Protein AF-A0A424PGS9-F1 (afdb_monomer_lite)

Radius of gyration: 19.52 Å; chains: 1; bounding box: 44×39×77 Å

Sequence (220 aa):
MREKVKPQTVVEEYKKGVIMHFPKNEYDNCKWSKSLSTWNMLKNRYDNGKRDSQMNKLYNAEYNLIPWADEHGMNFNDVILKIAEVVNDTWFRKRFGRLFSETELKVEYASNKQNMAYAFGTDFLSLPPNFCNIPIILHELSHIIVDRLSFVVCFKKDYATHGRMFAFIYLELVKKYMGEGKYTILKTGFKNFNVKYRNRIPQTSAKKKLLRERLTKNLS

Foldseek 3Di:
DPPPPQPAFDWDDDPFFIKTADAQDPLLPQPQDVVNVVCCVLVDCQQFDQDQPCVVLLVQLCVVLDDQLPPAFDDRVVLVVLLRCQCSPSVNSNNQVPLRHRDMATEGAAELPDPDWAADAQHYTYAYRSQRDDLSSLLRVLLNSVRSSCVVSVPPPGGRSCALSSLQSSLVSCCVPVHDVSSVSSVVSCVVSVPHNGDDDDDDPVNVVVVVVVVVVVVD

Secondary structure (DSSP, 8-state):
-------PPEEEEETTEEEEEE---TTTTS---HHHHH-GGGG-GGGBSS--SSHHHHHHHHTTTSPPTTTSPPPHHHHHHHHHHHHHSHHHHHHHHHHHTTEEEEEEE--TT----EEETTTEEEE-GGG-SHHHHHHHHHHHHHHHHHHHTT--S-B-TTSHHHHHHHHHHHHHHHHHHHHHHHHHHHHHTT---SPPPPPPHHHHHHHHHHHHHT--

pLDDT: mean 82.4, std 16.22, range [32.41, 97.56]

Structure (mmCIF, N/CA/C/O backbone):
data_AF-A0A424PGS9-F1
#
_entry.id   AF-A0A424PGS9-F1
#
loop_
_atom_site.group_PDB
_atom_site.id
_atom_site.type_symbol
_atom_site.label_atom_id
_atom_site.label_alt_id
_atom_site.label_comp_id
_atom_site.label_asym_id
_atom_site.label_entity_id
_atom_site.label_seq_id
_atom_site.pdbx_PDB_ins_code
_atom_site.Cartn_x
_atom_site.Cartn_y
_atom_site.Cartn_z
_atom_site.occupancy
_atom_site.B_iso_or_equiv
_atom_site.auth_seq_id
_atom_site.auth_comp_id
_atom_site.auth_asym_id
_atom_site.auth_atom_id
_atom_site.pdbx_PDB_model_num
ATOM 1 N N . MET A 1 1 ? -19.704 -2.997 -31.029 1.00 36.66 1 MET A N 1
ATOM 2 C CA . MET A 1 1 ? -19.230 -2.706 -29.657 1.00 36.66 1 MET A CA 1
ATOM 3 C C . MET A 1 1 ? -17.864 -2.059 -29.778 1.00 36.66 1 MET A C 1
ATOM 5 O O . MET A 1 1 ? -17.017 -2.646 -30.430 1.00 36.66 1 MET A O 1
ATOM 9 N N . ARG A 1 2 ? -17.652 -0.845 -29.253 1.00 36.34 2 ARG A N 1
ATOM 10 C CA . ARG A 1 2 ? -16.295 -0.280 -29.177 1.00 36.34 2 ARG A CA 1
ATOM 11 C C . ARG A 1 2 ? -15.590 -0.978 -28.019 1.00 36.34 2 ARG A C 1
ATOM 13 O O . ARG A 1 2 ? -16.056 -0.851 -26.887 1.00 36.34 2 ARG A O 1
ATOM 20 N N . GLU A 1 3 ? -14.538 -1.741 -28.298 1.00 32.41 3 GLU A N 1
ATOM 21 C CA . GLU A 1 3 ? -13.646 -2.231 -27.250 1.00 32.41 3 GLU A CA 1
ATOM 22 C C . GLU A 1 3 ? -13.155 -1.020 -26.456 1.00 32.41 3 GLU A C 1
ATOM 24 O O . GLU A 1 3 ? -12.519 -0.112 -26.994 1.00 32.41 3 GLU A O 1
ATOM 29 N N . LYS A 1 4 ? -13.520 -0.956 -25.173 1.00 41.66 4 LYS A N 1
ATOM 30 C CA . LYS A 1 4 ? -12.923 0.016 -24.263 1.00 41.66 4 LYS A CA 1
ATOM 31 C C . LYS A 1 4 ? -11.465 -0.393 -24.093 1.00 41.66 4 LYS A C 1
ATOM 33 O O . LYS A 1 4 ? -11.177 -1.313 -23.330 1.00 41.66 4 LYS A O 1
ATOM 38 N N . VAL A 1 5 ? -10.568 0.275 -24.814 1.00 43.78 5 VAL A N 1
ATOM 39 C CA . VAL A 1 5 ? -9.123 0.160 -24.606 1.00 43.78 5 VAL A CA 1
ATOM 40 C C . VAL A 1 5 ? -8.864 0.499 -23.140 1.00 43.78 5 VAL A C 1
ATOM 42 O O . VAL A 1 5 ? -9.079 1.633 -22.707 1.00 43.78 5 VAL A O 1
ATOM 45 N N . LYS A 1 6 ? -8.489 -0.504 -22.339 1.00 52.75 6 LYS A N 1
ATOM 46 C CA . LYS A 1 6 ? -8.059 -0.262 -20.961 1.00 52.75 6 LYS A CA 1
ATOM 47 C C . LYS A 1 6 ? -6.813 0.622 -21.039 1.00 52.75 6 LYS A C 1
ATOM 49 O O . LYS A 1 6 ? -5.904 0.256 -21.781 1.00 52.75 6 LYS A O 1
ATOM 54 N N . PRO A 1 7 ? -6.747 1.746 -20.304 1.00 55.25 7 PRO A N 1
ATOM 55 C CA . PRO A 1 7 ? -5.520 2.523 -20.220 1.00 55.25 7 PRO A CA 1
ATOM 56 C C . PRO A 1 7 ? -4.400 1.590 -19.754 1.00 55.25 7 PRO A C 1
ATOM 58 O O . PRO A 1 7 ? -4.493 1.016 -18.668 1.00 55.25 7 PRO A O 1
ATOM 61 N N . GLN A 1 8 ? -3.408 1.361 -20.611 1.00 72.56 8 GLN A N 1
ATOM 62 C CA . GLN A 1 8 ? -2.264 0.523 -20.282 1.00 72.56 8 GLN A CA 1
ATOM 63 C C . GLN A 1 8 ? -1.252 1.379 -19.523 1.00 72.56 8 GLN A C 1
ATOM 65 O O . GLN A 1 8 ? -0.936 2.491 -19.943 1.00 72.56 8 GLN A O 1
ATOM 70 N N . THR A 1 9 ? -0.778 0.876 -18.384 1.00 80.75 9 THR A N 1
ATOM 71 C CA . THR A 1 9 ? 0.388 1.455 -17.711 1.00 80.75 9 THR A CA 1
ATOM 72 C C . THR A 1 9 ? 1.568 1.386 -18.666 1.00 80.75 9 THR A C 1
ATOM 74 O O . THR A 1 9 ? 1.895 0.300 -19.144 1.00 80.75 9 THR A O 1
ATOM 77 N N . VAL A 1 10 ? 2.193 2.529 -18.935 1.00 86.62 10 VAL A N 1
ATOM 78 C CA . VAL A 1 10 ? 3.446 2.568 -19.695 1.00 86.62 10 VAL A CA 1
ATOM 79 C C . VAL A 1 10 ? 4.581 2.323 -18.710 1.00 86.62 10 VAL A C 1
ATOM 81 O O . VAL A 1 10 ? 4.587 2.889 -17.617 1.00 86.62 10 VAL A O 1
ATOM 84 N N . VAL A 1 11 ? 5.500 1.433 -19.066 1.00 88.06 11 VAL A N 1
ATOM 85 C CA . VAL A 1 11 ? 6.647 1.071 -18.233 1.00 88.06 11 VAL A CA 1
ATOM 86 C C . VAL A 1 11 ? 7.905 1.488 -18.975 1.00 88.06 11 VAL A C 1
ATOM 88 O O . VAL A 1 11 ? 8.148 1.023 -20.085 1.00 88.06 11 VAL A O 1
ATOM 91 N N . GLU A 1 12 ? 8.683 2.373 -18.364 1.00 91.75 12 GLU A N 1
ATOM 92 C CA . GLU A 1 12 ? 9.976 2.820 -18.879 1.00 91.75 12 GLU A CA 1
ATOM 93 C C . GLU A 1 12 ? 11.092 2.237 -18.019 1.00 91.75 12 GLU A C 1
ATOM 95 O O . GLU A 1 12 ? 11.108 2.410 -16.801 1.00 91.75 12 GLU A O 1
ATOM 100 N N . GLU A 1 13 ? 12.035 1.533 -18.635 1.00 90.44 13 GLU A N 1
ATOM 101 C CA . GLU A 1 13 ? 13.182 0.979 -17.920 1.00 90.44 13 GLU A CA 1
ATOM 102 C C . GLU A 1 13 ? 14.269 2.037 -17.708 1.00 90.44 13 GLU A C 1
ATOM 104 O O . GLU A 1 13 ? 14.560 2.863 -18.574 1.00 90.44 13 GLU A O 1
ATOM 109 N N . TYR A 1 14 ? 14.926 1.981 -16.554 1.00 90.25 14 TYR A N 1
ATOM 110 C CA . TYR A 1 14 ? 16.148 2.728 -16.282 1.00 90.25 14 TYR A CA 1
ATOM 111 C C . TYR A 1 14 ? 17.152 1.832 -15.550 1.00 90.25 14 TYR A C 1
ATOM 113 O O . TYR A 1 14 ? 16.832 0.738 -15.095 1.00 90.25 14 TYR A O 1
ATOM 121 N N . LYS A 1 15 ? 18.389 2.315 -15.379 1.00 87.19 15 LYS A N 1
ATOM 122 C CA . LYS A 1 15 ? 19.527 1.517 -14.877 1.00 87.19 15 LYS A CA 1
ATOM 123 C C . LYS A 1 15 ? 19.255 0.678 -13.616 1.00 87.19 15 LYS A C 1
ATOM 125 O O . LYS A 1 15 ? 19.937 -0.323 -13.419 1.00 87.19 15 LYS A O 1
ATOM 130 N N . LYS A 1 16 ? 18.346 1.101 -12.733 1.00 89.56 16 LYS A N 1
ATOM 131 C CA . LYS A 1 16 ? 18.071 0.399 -11.470 1.00 89.56 16 LYS A CA 1
ATOM 132 C C . LYS A 1 16 ? 16.641 -0.127 -11.340 1.00 89.56 16 LYS A C 1
ATOM 134 O O . LYS A 1 16 ? 16.293 -0.607 -10.273 1.00 89.56 16 LYS A O 1
ATOM 139 N N . GLY A 1 17 ? 15.796 -0.034 -12.360 1.00 93.62 17 GLY A N 1
ATOM 140 C CA . GLY A 1 17 ? 14.403 -0.456 -12.228 1.00 93.62 17 GLY A CA 1
ATOM 141 C C . GLY A 1 17 ? 13.517 0.104 -13.324 1.00 93.62 17 GLY A C 1
ATOM 142 O O . GLY A 1 17 ? 13.961 0.278 -14.455 1.00 93.62 17 GLY A O 1
ATOM 143 N N . VAL A 1 18 ? 12.271 0.412 -12.976 1.00 95.69 18 VAL A N 1
ATOM 144 C CA . VAL A 1 18 ? 11.286 0.941 -13.921 1.00 95.69 18 VAL A CA 1
ATOM 145 C C . VAL A 1 18 ? 10.584 2.187 -13.397 1.00 95.69 18 VAL A C 1
ATOM 147 O O . VAL A 1 18 ? 10.484 2.405 -12.190 1.00 95.69 18 VAL A O 1
ATOM 150 N N . ILE A 1 19 ? 10.064 2.990 -14.314 1.00 96.62 19 ILE A N 1
ATOM 151 C CA . ILE A 1 19 ? 9.119 4.071 -14.057 1.00 96.62 19 ILE A CA 1
ATOM 152 C C . ILE A 1 19 ? 7.777 3.630 -14.634 1.00 96.62 19 ILE A C 1
ATOM 154 O O . ILE A 1 19 ? 7.663 3.312 -15.816 1.00 96.62 19 ILE A O 1
ATOM 158 N N . MET A 1 20 ? 6.764 3.562 -13.777 1.00 95.75 20 MET A N 1
ATOM 159 C CA . MET A 1 20 ? 5.406 3.188 -14.146 1.00 95.75 20 MET A CA 1
ATOM 160 C C . MET A 1 20 ? 4.562 4.447 -14.302 1.00 95.75 20 MET A C 1
ATOM 162 O O . MET A 1 20 ? 4.313 5.160 -13.331 1.00 95.75 20 MET A O 1
ATOM 166 N N . HIS A 1 21 ? 4.081 4.685 -15.513 1.00 94.88 21 HIS A N 1
ATOM 167 C CA . HIS A 1 21 ? 3.221 5.808 -15.858 1.00 94.88 21 HIS A CA 1
ATOM 168 C C . HIS A 1 21 ? 1.764 5.374 -15.807 1.00 94.88 21 HIS A C 1
ATOM 170 O O . HIS A 1 21 ? 1.339 4.465 -16.529 1.00 94.88 21 HIS A O 1
ATOM 176 N N . PHE A 1 22 ? 0.975 6.024 -14.957 1.00 92.31 22 PHE A N 1
ATOM 177 C CA . PHE A 1 22 ? -0.436 5.703 -14.788 1.00 92.31 22 PHE A CA 1
ATOM 178 C C . PHE A 1 22 ? -1.307 6.748 -15.493 1.00 92.31 22 PHE A C 1
ATOM 180 O O . PHE A 1 22 ? -1.610 7.793 -14.908 1.00 92.31 22 PHE A O 1
ATOM 187 N N . PRO A 1 23 ? -1.764 6.481 -16.731 1.00 90.06 23 PRO A N 1
ATOM 188 C CA . PRO A 1 23 ? -2.643 7.407 -17.426 1.00 90.06 23 PRO A CA 1
ATOM 189 C C . PRO A 1 23 ? -3.964 7.574 -16.675 1.00 90.06 23 PRO A C 1
ATOM 191 O O . PRO A 1 23 ? -4.393 6.713 -15.891 1.00 90.06 23 PRO A O 1
ATOM 194 N N . LYS A 1 24 ? -4.625 8.695 -16.955 1.00 89.19 24 LYS A N 1
ATOM 195 C CA . LYS A 1 24 ? -5.964 8.979 -16.455 1.00 89.19 24 LYS A CA 1
ATOM 196 C C . LYS A 1 24 ? -6.943 7.883 -16.862 1.00 89.19 24 LYS A C 1
ATOM 198 O O . LYS A 1 24 ? -6.999 7.461 -18.016 1.00 89.19 24 LYS A O 1
ATOM 203 N N . ASN A 1 25 ? -7.755 7.455 -15.909 1.00 88.81 25 ASN A N 1
ATOM 204 C CA . ASN A 1 25 ? -8.767 6.427 -16.077 1.00 88.81 25 ASN A CA 1
ATOM 205 C C . ASN A 1 25 ? -10.178 7.002 -15.844 1.00 88.81 25 ASN A C 1
ATOM 207 O O . ASN A 1 25 ? -10.370 7.920 -15.046 1.00 88.81 25 ASN A O 1
ATOM 211 N N . GLU A 1 26 ? -11.198 6.438 -16.503 1.00 87.12 26 GLU A N 1
ATOM 212 C CA . GLU A 1 26 ? -12.604 6.849 -16.331 1.00 87.12 26 GLU A CA 1
ATOM 213 C C . GLU A 1 26 ? -13.086 6.758 -14.870 1.00 87.12 26 GLU A C 1
ATOM 215 O O . GLU A 1 26 ? -13.947 7.530 -14.444 1.00 87.12 26 GLU A O 1
ATOM 220 N N . TYR A 1 27 ? -12.495 5.860 -14.075 1.00 85.50 27 TYR A N 1
ATOM 221 C CA . TYR A 1 27 ? -12.829 5.678 -12.663 1.00 85.50 27 TYR A CA 1
ATOM 222 C C . TYR A 1 27 ? -12.130 6.667 -11.719 1.00 85.50 27 TYR A C 1
ATOM 224 O O . TYR A 1 27 ? -12.530 6.751 -10.556 1.00 85.50 27 TYR A O 1
ATOM 232 N N . ASP A 1 28 ? -11.152 7.447 -12.197 1.00 82.06 28 ASP A N 1
ATOM 233 C CA . ASP A 1 28 ? -10.374 8.369 -11.358 1.00 82.06 28 ASP A CA 1
ATOM 234 C C . ASP A 1 28 ? -11.208 9.575 -10.911 1.00 82.06 28 ASP A C 1
ATOM 236 O O . ASP A 1 28 ? -11.012 10.104 -9.824 1.00 82.06 28 ASP A O 1
ATOM 240 N N . ASN A 1 29 ? -12.216 9.978 -11.688 1.00 67.56 29 ASN A N 1
ATOM 241 C CA . ASN A 1 29 ? -13.093 11.105 -11.349 1.00 67.56 29 ASN A CA 1
ATOM 242 C C . ASN A 1 29 ? -14.214 10.750 -10.365 1.00 67.56 29 ASN A C 1
ATOM 244 O O . ASN A 1 29 ? -15.102 11.573 -10.115 1.00 67.56 29 ASN A O 1
ATOM 248 N N . CYS A 1 30 ? -14.206 9.548 -9.783 1.00 59.00 30 CYS A N 1
ATOM 249 C CA . CYS A 1 30 ? -15.129 9.255 -8.700 1.00 59.00 30 CYS A CA 1
ATOM 250 C C . CYS A 1 30 ? -14.857 10.259 -7.576 1.00 59.00 30 CYS A C 1
ATOM 252 O O . CYS A 1 30 ? -13.754 10.302 -7.026 1.00 59.00 30 CYS A O 1
ATOM 254 N N . LYS A 1 31 ? -15.863 11.087 -7.231 1.00 59.59 31 LYS A N 1
ATOM 255 C CA . LYS A 1 31 ? -15.849 11.832 -5.964 1.00 59.59 31 LYS A CA 1
ATOM 256 C C . LYS A 1 31 ? -15.407 10.822 -4.923 1.00 59.59 31 LYS A C 1
ATOM 258 O O . LYS A 1 31 ? -16.081 9.792 -4.828 1.00 59.59 31 LYS A O 1
ATOM 263 N N . TRP A 1 32 ? -14.279 11.093 -4.245 1.00 57.72 32 TRP A N 1
ATOM 264 C CA . TRP A 1 32 ? -13.767 10.286 -3.137 1.00 57.72 32 TRP A CA 1
ATOM 265 C C . TRP A 1 32 ? -14.981 9.742 -2.431 1.00 57.72 32 TRP A C 1
ATOM 267 O O . TRP A 1 32 ? -15.804 10.556 -1.990 1.00 57.72 32 TRP A O 1
ATOM 277 N N . SER A 1 33 ? -15.190 8.419 -2.527 1.00 46.41 33 SER A N 1
ATOM 278 C CA . SER A 1 33 ? -16.520 7.876 -2.254 1.00 46.41 33 SER A CA 1
ATOM 279 C C . SER A 1 33 ? -16.978 8.407 -0.905 1.00 46.41 33 SER A C 1
ATOM 281 O O . SER A 1 33 ? -16.123 8.738 -0.074 1.00 46.41 33 SER A O 1
ATOM 283 N N . LYS A 1 34 ? -18.288 8.489 -0.641 1.00 43.09 34 LYS A N 1
ATOM 284 C CA . LYS A 1 34 ? -18.725 8.939 0.681 1.00 43.09 34 LYS A CA 1
ATOM 285 C C . LYS A 1 34 ? -17.923 8.235 1.773 1.00 43.09 34 LYS A C 1
ATOM 287 O O . LYS A 1 34 ? -17.572 8.950 2.689 1.00 43.09 34 LYS A O 1
ATOM 292 N N . SER A 1 35 ? -17.467 6.979 1.613 1.00 44.12 35 SER A N 1
ATOM 293 C CA . SER A 1 35 ? -16.529 6.293 2.523 1.00 44.12 35 SER A CA 1
ATOM 294 C C . SER A 1 35 ? -15.210 7.030 2.799 1.00 44.12 35 SER A C 1
ATOM 296 O O . SER A 1 35 ? -14.840 7.105 3.958 1.00 44.12 35 SER A O 1
ATOM 298 N N . LEU A 1 36 ? -14.558 7.661 1.815 1.00 45.34 36 LEU A N 1
ATOM 299 C CA . LEU A 1 36 ? -13.362 8.495 1.997 1.00 45.34 36 LEU A CA 1
ATOM 300 C C . LEU A 1 36 ? -13.623 9.835 2.672 1.00 45.34 36 LEU A C 1
ATOM 302 O O . LEU A 1 36 ? -12.848 10.244 3.532 1.00 45.34 36 LEU A O 1
ATOM 306 N N . SER A 1 37 ? -14.788 10.432 2.428 1.00 42.84 37 SER A N 1
ATOM 307 C CA . SER A 1 37 ? -15.298 11.517 3.278 1.00 42.84 37 SER A CA 1
ATOM 308 C C . SER A 1 37 ? -15.871 11.035 4.631 1.00 42.84 37 SER A C 1
ATOM 310 O O . SER A 1 37 ? -15.966 11.817 5.571 1.00 42.84 37 SER A O 1
ATOM 312 N N . THR A 1 38 ? -16.221 9.746 4.755 1.00 42.00 38 THR A N 1
ATOM 313 C CA . THR A 1 38 ? -16.689 9.064 5.981 1.00 42.00 38 THR A CA 1
ATOM 314 C C . THR A 1 38 ? -15.483 8.699 6.841 1.00 42.00 38 THR A C 1
ATOM 316 O O . THR A 1 38 ? -15.589 8.652 8.068 1.00 42.00 38 THR A O 1
ATOM 319 N N . TRP A 1 39 ? -14.304 8.535 6.228 1.00 52.25 39 TRP A N 1
ATOM 320 C CA . TRP A 1 39 ? -13.013 8.479 6.892 1.00 52.25 39 TRP A CA 1
ATOM 321 C C . TRP A 1 39 ? -12.672 9.876 7.400 1.00 52.25 39 TRP A C 1
ATOM 323 O O . TRP A 1 39 ? -11.690 10.479 6.983 1.00 52.25 39 TRP A O 1
ATOM 333 N N . ASN A 1 40 ? -13.373 10.335 8.441 1.00 53.69 40 ASN A N 1
ATOM 334 C CA . ASN A 1 40 ? -12.923 11.396 9.355 1.00 53.69 40 ASN A CA 1
ATOM 335 C C . ASN A 1 40 ? -11.446 11.224 9.818 1.00 53.69 40 ASN A C 1
ATOM 337 O O . ASN A 1 40 ? -10.943 12.053 10.564 1.00 53.69 40 ASN A O 1
ATOM 341 N N . MET A 1 41 ? -10.759 10.140 9.418 1.00 57.59 41 MET A N 1
ATOM 342 C CA . MET A 1 41 ? -9.315 9.915 9.445 1.00 57.59 41 MET A CA 1
ATOM 343 C C . MET A 1 41 ? -8.546 11.037 8.745 1.00 57.59 41 MET A C 1
ATOM 345 O O . MET A 1 41 ? -7.575 11.514 9.313 1.00 57.59 41 MET A O 1
ATOM 349 N N . LEU A 1 42 ? -9.037 11.537 7.601 1.00 54.62 42 LEU A N 1
ATOM 350 C CA . LEU A 1 42 ? -8.438 12.679 6.897 1.00 54.62 42 LEU A CA 1
ATOM 351 C C . LEU A 1 42 ? -8.459 13.980 7.718 1.00 54.62 42 LEU A C 1
ATOM 353 O O . LEU A 1 42 ? -7.661 14.882 7.509 1.00 54.62 42 LEU A O 1
ATOM 357 N N . LYS A 1 43 ? -9.368 14.074 8.692 1.00 55.06 43 LYS A N 1
ATOM 358 C CA . LYS A 1 43 ? -9.475 15.208 9.623 1.00 55.06 43 LYS A CA 1
ATOM 359 C C . LYS A 1 43 ? -8.746 14.949 10.941 1.00 55.06 43 LYS A C 1
ATOM 361 O O . LYS A 1 43 ? -8.845 15.751 11.874 1.00 55.06 43 LYS A O 1
ATOM 366 N N . ASN A 1 44 ? -8.090 13.797 11.080 1.00 57.94 44 ASN A N 1
ATOM 367 C CA . ASN A 1 44 ? -7.705 13.297 12.381 1.00 57.94 44 ASN A CA 1
ATOM 368 C C . ASN A 1 44 ? -6.286 13.711 12.760 1.00 57.94 44 ASN A C 1
ATOM 370 O O . ASN A 1 44 ? -5.304 13.223 12.216 1.00 57.94 44 ASN A O 1
ATOM 374 N N . ARG A 1 45 ? -6.183 14.565 13.781 1.00 55.94 45 ARG A N 1
ATOM 375 C CA . ARG A 1 45 ? -4.906 15.062 14.315 1.00 55.94 45 ARG A CA 1
ATOM 376 C C . ARG A 1 45 ? -4.054 13.987 14.999 1.00 55.94 45 ARG A C 1
ATOM 378 O O . ARG A 1 45 ? -2.930 14.278 15.376 1.00 55.94 45 ARG A O 1
ATOM 385 N N . TYR A 1 46 ? -4.576 12.776 15.216 1.00 58.75 46 TYR A N 1
ATOM 386 C CA . TYR A 1 46 ? -3.856 11.722 15.946 1.00 58.75 46 TYR A CA 1
ATOM 387 C C . TYR A 1 46 ? -2.802 10.983 15.130 1.00 58.75 46 TYR A C 1
ATOM 389 O O . TYR A 1 46 ? -2.061 10.194 15.717 1.00 58.75 46 TYR A O 1
ATOM 397 N N . ASP A 1 47 ? -2.781 11.196 13.818 1.00 63.09 47 ASP A N 1
ATOM 398 C CA . ASP A 1 47 ? -1.679 10.749 12.974 1.00 63.09 47 ASP A CA 1
ATOM 399 C C . ASP A 1 47 ? -0.642 11.873 12.797 1.00 63.09 47 ASP A C 1
ATOM 401 O O . ASP A 1 47 ? 0.392 11.634 12.192 1.00 63.09 47 ASP A O 1
ATOM 405 N N . ASN A 1 48 ? -0.862 13.059 13.391 1.00 63.62 48 ASN A N 1
ATOM 406 C CA . ASN A 1 48 ? 0.132 14.128 13.440 1.00 63.62 48 ASN A CA 1
ATOM 407 C C . ASN A 1 48 ? 1.120 13.881 14.589 1.00 63.62 48 ASN A C 1
ATOM 409 O O . ASN A 1 48 ? 0.723 13.624 15.729 1.00 63.62 48 ASN A O 1
ATOM 413 N N . GLY A 1 49 ? 2.403 14.046 14.302 1.00 66.00 49 GLY A N 1
ATOM 414 C CA . GLY A 1 49 ? 3.505 13.927 15.243 1.00 66.00 49 GLY A CA 1
ATOM 415 C C . GLY A 1 49 ? 4.684 13.175 14.633 1.00 66.00 49 GLY A C 1
ATOM 416 O O . GLY A 1 49 ? 4.510 12.262 13.837 1.00 66.00 49 GLY A O 1
ATOM 417 N N . LYS A 1 50 ? 5.897 13.532 15.062 1.00 67.75 50 LYS A N 1
ATOM 418 C CA . LYS A 1 50 ? 7.154 12.957 14.549 1.00 67.75 50 LYS A CA 1
ATOM 419 C C . LYS A 1 50 ? 7.425 11.519 15.004 1.00 67.75 50 LYS A C 1
ATOM 421 O O . LYS A 1 50 ? 8.344 10.880 14.508 1.00 67.75 50 LYS A O 1
ATOM 426 N N . ARG A 1 51 ? 6.688 11.019 16.004 1.00 78.50 51 ARG A N 1
ATOM 427 C CA . ARG A 1 51 ? 6.954 9.712 16.616 1.00 78.50 51 ARG A CA 1
ATOM 428 C C . ARG A 1 51 ? 6.072 8.634 16.011 1.00 78.50 51 ARG A C 1
ATOM 430 O O . ARG A 1 51 ? 4.862 8.611 16.249 1.00 78.50 51 ARG A O 1
ATOM 437 N N . ASP A 1 52 ? 6.709 7.662 15.377 1.00 84.94 52 ASP A N 1
ATOM 438 C CA . ASP A 1 52 ? 6.032 6.462 14.913 1.00 84.94 52 ASP A CA 1
ATOM 439 C C . ASP A 1 52 ? 5.799 5.455 16.052 1.00 84.94 52 ASP A C 1
ATOM 441 O O . ASP A 1 52 ? 6.566 4.532 16.312 1.00 84.94 52 ASP A O 1
ATOM 445 N N . SER A 1 53 ? 4.717 5.666 16.801 1.00 87.44 53 SER A N 1
ATOM 446 C CA . SER A 1 53 ? 4.346 4.797 17.930 1.00 87.44 53 SER A CA 1
ATOM 447 C C . SER A 1 53 ? 3.709 3.458 17.521 1.00 87.44 53 SER A C 1
ATOM 449 O O . SER A 1 53 ? 3.309 2.675 18.400 1.00 87.44 53 SER A O 1
ATOM 451 N N . GLN A 1 54 ? 3.544 3.219 16.218 1.00 90.88 54 GLN A N 1
ATOM 452 C CA . GLN A 1 54 ? 2.834 2.067 15.669 1.00 90.88 54 GLN A CA 1
ATOM 453 C C . GLN A 1 54 ? 3.738 1.121 14.884 1.00 90.88 54 GLN A C 1
ATOM 455 O O . GLN A 1 54 ? 3.411 -0.060 14.872 1.00 90.88 54 GLN A O 1
ATOM 460 N N . MET A 1 55 ? 4.862 1.591 14.332 1.00 91.69 55 MET A N 1
ATOM 461 C CA . MET A 1 55 ? 5.811 0.798 13.535 1.00 91.69 55 MET A CA 1
ATOM 462 C C . MET A 1 55 ? 6.069 -0.605 14.111 1.00 91.69 55 MET A C 1
ATOM 464 O O . MET A 1 55 ? 5.658 -1.597 13.520 1.00 91.69 55 MET A O 1
ATOM 468 N N . ASN A 1 56 ? 6.615 -0.712 15.329 1.00 93.25 56 ASN A N 1
ATOM 469 C CA . ASN A 1 56 ? 6.904 -2.024 15.933 1.00 93.25 56 ASN A CA 1
ATOM 470 C C . ASN A 1 56 ? 5.646 -2.887 16.142 1.00 93.25 56 ASN A C 1
ATOM 472 O O . ASN A 1 56 ? 5.713 -4.109 16.088 1.00 93.25 56 ASN A O 1
ATOM 476 N N . LYS A 1 57 ? 4.482 -2.273 16.391 1.00 94.69 57 LYS A N 1
ATOM 477 C CA . LYS A 1 57 ? 3.220 -3.014 16.562 1.00 94.69 57 LYS A CA 1
ATOM 478 C C . LYS A 1 57 ? 2.725 -3.573 15.234 1.00 94.69 57 LYS A C 1
ATOM 480 O O . LYS A 1 57 ? 2.145 -4.652 15.227 1.00 94.69 57 LYS A O 1
ATOM 485 N N . LEU A 1 58 ? 2.919 -2.823 14.151 1.00 93.75 58 LEU A N 1
ATOM 486 C CA . LEU A 1 58 ? 2.572 -3.233 12.798 1.00 93.75 58 LEU A CA 1
ATOM 487 C C . LEU A 1 58 ? 3.473 -4.368 12.336 1.00 93.75 58 LEU A C 1
ATOM 489 O O . LEU A 1 58 ? 2.947 -5.430 12.033 1.00 93.75 58 LEU A O 1
ATOM 493 N N . TYR A 1 59 ? 4.794 -4.220 12.445 1.00 93.12 59 TYR A N 1
ATOM 494 C CA . TYR A 1 59 ? 5.728 -5.297 12.104 1.00 93.12 59 TYR A CA 1
ATOM 495 C C . TYR A 1 59 ? 5.446 -6.583 12.887 1.00 93.12 59 TYR A C 1
ATOM 497 O O . TYR A 1 59 ? 5.347 -7.658 12.300 1.00 93.12 59 TYR A O 1
ATOM 505 N N . ASN A 1 60 ? 5.189 -6.480 14.195 1.00 93.69 60 ASN A N 1
ATOM 506 C CA . ASN A 1 60 ? 4.804 -7.647 14.990 1.00 93.69 60 ASN A CA 1
ATOM 507 C C . ASN A 1 60 ? 3.469 -8.264 14.533 1.00 93.69 60 ASN A C 1
ATOM 509 O O . ASN A 1 60 ? 3.304 -9.481 14.560 1.00 93.69 60 ASN A O 1
ATOM 513 N N . ALA A 1 61 ? 2.503 -7.445 14.113 1.00 93.69 61 ALA A N 1
ATOM 514 C CA . ALA A 1 61 ? 1.222 -7.934 13.612 1.00 93.69 61 ALA A CA 1
ATOM 515 C C . ALA A 1 61 ? 1.306 -8.563 12.215 1.00 93.69 61 ALA A C 1
ATOM 517 O O . ALA A 1 61 ? 0.490 -9.426 11.889 1.00 93.69 61 ALA A O 1
ATOM 518 N N . GLU A 1 62 ? 2.271 -8.133 11.409 1.00 92.31 62 GLU A N 1
ATOM 519 C CA . GLU A 1 62 ? 2.523 -8.615 10.051 1.00 92.31 62 GLU A CA 1
ATOM 520 C C . GLU A 1 62 ? 3.293 -9.933 10.017 1.00 92.31 62 GLU A C 1
ATOM 522 O O . GLU A 1 62 ? 3.236 -10.636 9.012 1.00 92.31 62 GLU A O 1
ATOM 527 N N . TYR A 1 63 ? 3.937 -10.307 11.124 1.00 88.62 63 TYR A N 1
ATOM 528 C CA . TYR A 1 63 ? 4.779 -11.498 11.229 1.00 88.62 63 TYR A CA 1
ATOM 529 C C . TYR A 1 63 ? 4.122 -12.781 10.689 1.00 88.62 63 TYR A C 1
ATOM 531 O O . TYR A 1 63 ? 4.745 -13.532 9.954 1.00 88.62 63 TYR A O 1
ATOM 539 N N . ASN A 1 64 ? 2.838 -13.009 10.989 1.00 85.44 64 ASN A N 1
ATOM 540 C CA . ASN A 1 64 ? 2.106 -14.198 10.520 1.00 85.44 64 ASN A CA 1
ATOM 541 C C . ASN A 1 64 ? 1.477 -14.034 9.121 1.00 85.44 64 ASN A C 1
ATOM 543 O O . ASN A 1 64 ? 0.864 -14.967 8.599 1.00 85.44 64 ASN A O 1
ATOM 547 N N . LEU A 1 65 ? 1.530 -12.831 8.547 1.00 87.19 65 LEU A N 1
ATOM 548 C CA . LEU A 1 65 ? 1.013 -12.532 7.213 1.00 87.19 65 LEU A CA 1
ATOM 549 C C . LEU A 1 65 ? 2.100 -12.697 6.149 1.00 87.19 65 LEU A C 1
ATOM 551 O O . LEU A 1 65 ? 1.808 -13.212 5.066 1.00 87.19 65 LEU A O 1
ATOM 555 N N . ILE A 1 66 ? 3.307 -12.219 6.455 1.00 81.50 66 ILE A N 1
ATOM 556 C CA . ILE A 1 66 ? 4.449 -12.222 5.547 1.00 81.50 66 ILE A CA 1
ATOM 557 C C . ILE A 1 66 ? 4.987 -13.657 5.478 1.00 81.50 66 ILE A C 1
ATOM 559 O O . ILE A 1 66 ? 5.381 -14.201 6.509 1.00 81.50 66 ILE A O 1
ATOM 563 N N . PRO A 1 67 ? 4.961 -14.304 4.299 1.00 72.19 67 PRO A N 1
ATOM 564 C CA . PRO A 1 67 ? 5.563 -15.620 4.151 1.00 72.19 67 PRO A CA 1
ATOM 565 C C . PRO A 1 67 ? 7.068 -15.533 4.414 1.00 72.19 67 PRO A C 1
ATOM 567 O O . PRO A 1 67 ? 7.693 -14.505 4.146 1.00 72.19 67 PRO A O 1
ATOM 570 N N . TRP A 1 68 ? 7.653 -16.618 4.917 1.00 61.44 68 TRP A N 1
ATOM 571 C CA . TRP A 1 68 ? 9.103 -16.728 5.031 1.00 61.44 68 TRP A CA 1
ATOM 572 C C . TRP A 1 68 ? 9.743 -16.529 3.650 1.00 61.44 68 TRP A C 1
ATOM 574 O O . TRP A 1 68 ? 9.166 -16.933 2.637 1.00 61.44 68 TRP A O 1
ATOM 584 N N . ALA A 1 69 ? 10.902 -15.862 3.616 1.00 55.12 69 ALA A N 1
ATOM 585 C CA . ALA A 1 69 ? 11.531 -15.351 2.392 1.00 55.12 69 ALA A CA 1
ATOM 586 C C . ALA A 1 69 ? 11.707 -16.410 1.287 1.00 55.12 69 ALA A C 1
ATOM 588 O O . ALA A 1 69 ? 11.683 -16.070 0.106 1.00 55.12 69 ALA A O 1
ATOM 589 N N . ASP A 1 70 ? 11.805 -17.681 1.670 1.00 57.06 70 ASP A N 1
ATOM 590 C CA . ASP A 1 70 ? 12.120 -18.785 0.770 1.00 57.06 70 ASP A CA 1
ATOM 591 C C . ASP A 1 70 ? 10.881 -19.414 0.103 1.00 57.06 70 ASP A C 1
ATOM 593 O O . ASP A 1 70 ? 11.027 -20.156 -0.865 1.00 57.06 70 ASP A O 1
ATOM 597 N N . GLU A 1 71 ? 9.656 -19.124 0.566 1.00 56.97 71 GLU A N 1
ATOM 598 C CA . GLU A 1 71 ? 8.475 -19.883 0.118 1.00 56.97 71 GLU A CA 1
ATOM 599 C C . GLU A 1 71 ? 7.661 -19.219 -1.003 1.00 56.97 71 GLU A C 1
ATOM 601 O O . GLU A 1 71 ? 6.983 -19.927 -1.742 1.00 56.97 71 GLU A O 1
ATOM 606 N N . HIS A 1 72 ? 7.719 -17.898 -1.205 1.00 64.19 72 HIS A N 1
ATOM 607 C CA . HIS A 1 72 ? 6.800 -17.215 -2.139 1.00 64.19 72 HIS A CA 1
ATOM 608 C C . HIS A 1 72 ? 7.355 -15.916 -2.759 1.00 64.19 72 HIS A C 1
ATOM 610 O O . HIS A 1 72 ? 6.602 -14.967 -3.002 1.00 64.19 72 HIS A O 1
ATOM 616 N N . GLY A 1 73 ? 8.668 -15.846 -2.993 1.00 76.50 73 GLY A N 1
ATOM 617 C CA . GLY A 1 73 ? 9.294 -14.707 -3.672 1.00 76.50 73 GLY A CA 1
ATOM 618 C C . GLY A 1 73 ? 8.862 -14.599 -5.139 1.00 76.50 73 GLY A C 1
ATOM 619 O O . GLY A 1 73 ? 8.969 -15.556 -5.902 1.00 76.50 73 GLY A O 1
ATOM 620 N N . MET A 1 74 ? 8.374 -13.428 -5.539 1.00 88.69 74 MET A N 1
ATOM 621 C CA . MET A 1 74 ? 8.130 -13.057 -6.932 1.00 88.69 74 MET A CA 1
ATOM 622 C C . MET A 1 74 ? 9.433 -12.583 -7.576 1.00 88.69 74 MET A C 1
ATOM 624 O O . MET A 1 74 ? 10.248 -11.920 -6.931 1.00 88.69 74 MET A O 1
ATOM 628 N N . ASN A 1 75 ? 9.615 -12.864 -8.867 1.00 91.38 75 ASN A N 1
ATOM 629 C CA . ASN A 1 75 ? 10.656 -12.174 -9.624 1.00 91.38 75 ASN A CA 1
ATOM 630 C C . ASN A 1 75 ? 10.266 -10.696 -9.823 1.00 91.38 75 ASN A C 1
ATOM 632 O O . ASN A 1 75 ? 9.117 -10.297 -9.621 1.00 91.38 75 ASN A O 1
ATOM 636 N N . PHE A 1 76 ? 11.222 -9.862 -10.229 1.00 90.88 76 PHE A N 1
ATOM 637 C CA . PHE A 1 76 ? 10.976 -8.425 -10.338 1.00 90.88 76 PHE A CA 1
ATOM 638 C C . PHE A 1 76 ? 9.909 -8.066 -11.387 1.00 90.88 76 PHE A C 1
ATOM 640 O O . PHE A 1 76 ? 9.107 -7.167 -11.153 1.00 90.88 76 PHE A O 1
ATOM 647 N N . ASN A 1 77 ? 9.820 -8.797 -12.501 1.00 90.75 77 ASN A N 1
ATOM 648 C CA . ASN A 1 77 ? 8.784 -8.550 -13.510 1.00 90.75 77 ASN A CA 1
ATOM 649 C C . ASN A 1 77 ? 7.382 -8.821 -12.948 1.00 90.75 77 ASN A C 1
ATOM 651 O O . ASN A 1 77 ? 6.470 -8.021 -13.158 1.00 90.75 77 ASN A O 1
ATOM 655 N N . ASP A 1 78 ? 7.222 -9.887 -12.165 1.00 93.50 78 ASP A N 1
ATOM 656 C CA . ASP A 1 78 ? 5.967 -10.212 -11.486 1.00 93.50 78 ASP A CA 1
ATOM 657 C C . ASP A 1 78 ? 5.581 -9.137 -10.461 1.00 93.50 78 ASP A C 1
ATOM 659 O O . ASP A 1 78 ? 4.399 -8.822 -10.314 1.00 93.50 78 ASP A O 1
ATOM 663 N N . VAL A 1 79 ? 6.561 -8.514 -9.796 1.00 94.19 79 VAL A N 1
ATOM 664 C CA . VAL A 1 79 ? 6.330 -7.350 -8.924 1.00 94.19 79 VAL A CA 1
ATOM 665 C C . VAL A 1 79 ? 5.747 -6.184 -9.723 1.00 94.19 79 VAL A C 1
ATOM 667 O O . VAL A 1 79 ? 4.731 -5.619 -9.313 1.00 94.19 79 VAL A O 1
ATOM 670 N N . ILE A 1 80 ? 6.339 -5.841 -10.873 1.00 94.62 80 ILE A N 1
ATOM 671 C CA . ILE A 1 80 ? 5.847 -4.748 -11.729 1.00 94.62 80 ILE A CA 1
ATOM 672 C C . ILE A 1 80 ? 4.428 -5.043 -12.220 1.00 94.62 80 ILE A C 1
ATOM 674 O O . ILE A 1 80 ? 3.542 -4.190 -12.108 1.00 94.62 80 ILE A O 1
ATOM 678 N N . LEU A 1 81 ? 4.180 -6.267 -12.694 1.00 94.19 81 LEU A N 1
ATOM 679 C CA . LEU A 1 81 ? 2.853 -6.699 -13.127 1.00 94.19 81 LEU A CA 1
ATOM 680 C C . LEU A 1 81 ? 1.840 -6.640 -11.980 1.00 94.19 81 LEU A C 1
ATOM 682 O O . LEU A 1 81 ? 0.728 -6.148 -12.176 1.00 94.19 81 LEU A O 1
ATOM 686 N N . LYS A 1 82 ? 2.222 -7.062 -10.769 1.00 95.50 82 LYS A N 1
ATOM 687 C CA . LYS A 1 82 ? 1.350 -7.010 -9.590 1.00 95.50 82 LYS A CA 1
ATOM 688 C C . LYS A 1 82 ? 1.024 -5.574 -9.180 1.00 95.50 82 LYS A C 1
ATOM 690 O O . LYS A 1 82 ? -0.133 -5.286 -8.873 1.00 95.50 82 LYS A O 1
ATOM 695 N N . ILE A 1 83 ? 1.997 -4.662 -9.195 1.00 96.50 83 ILE A N 1
ATOM 696 C CA . ILE A 1 83 ? 1.756 -3.238 -8.913 1.00 96.50 83 ILE A CA 1
ATOM 697 C C . ILE A 1 83 ? 0.808 -2.651 -9.965 1.00 96.50 83 ILE A C 1
ATOM 699 O O . ILE A 1 83 ? -0.173 -1.994 -9.608 1.00 96.50 83 ILE A O 1
ATOM 703 N N . ALA A 1 84 ? 1.047 -2.930 -11.250 1.00 94.94 84 ALA A N 1
ATOM 704 C CA . ALA A 1 84 ? 0.186 -2.466 -12.335 1.00 94.94 84 ALA A CA 1
ATOM 705 C C . ALA A 1 84 ? -1.242 -3.015 -12.195 1.00 94.94 84 ALA A C 1
ATOM 707 O O . ALA A 1 84 ? -2.204 -2.266 -12.363 1.00 94.94 84 ALA A O 1
ATOM 708 N N . GLU A 1 85 ? -1.394 -4.296 -11.855 1.00 94.88 85 GLU A N 1
ATOM 709 C CA . GLU A 1 85 ? -2.685 -4.942 -11.597 1.00 94.88 85 GLU A CA 1
ATOM 710 C C . GLU A 1 85 ? -3.436 -4.241 -10.459 1.00 94.88 85 GLU A C 1
ATOM 712 O O . GLU A 1 85 ? -4.594 -3.856 -10.630 1.00 94.88 85 GLU A O 1
ATOM 717 N N . VAL A 1 86 ? -2.773 -4.025 -9.317 1.00 95.94 86 VAL A N 1
ATOM 718 C CA . VAL A 1 86 ? -3.367 -3.362 -8.148 1.00 95.94 86 VAL A CA 1
ATOM 719 C C . VAL A 1 86 ? -3.821 -1.950 -8.503 1.00 95.94 86 VAL A C 1
ATOM 721 O O . VAL A 1 86 ? -4.987 -1.618 -8.283 1.00 95.94 86 VAL A O 1
ATOM 724 N N . VAL A 1 87 ? -2.935 -1.131 -9.079 1.00 95.06 87 VAL A N 1
ATOM 725 C CA . VAL A 1 87 ? -3.214 0.288 -9.348 1.00 95.06 87 VAL A CA 1
ATOM 726 C C . VAL A 1 87 ? -4.251 0.460 -10.463 1.00 95.06 87 VAL A C 1
ATOM 728 O O . VAL A 1 87 ? -5.035 1.409 -10.425 1.00 95.06 87 VAL A O 1
ATOM 731 N N . ASN A 1 88 ? -4.321 -0.451 -11.439 1.00 92.50 88 ASN A N 1
ATOM 732 C CA . ASN A 1 88 ? -5.319 -0.406 -12.514 1.00 92.50 88 ASN A CA 1
ATOM 733 C C . ASN A 1 88 ? -6.656 -1.084 -12.176 1.00 92.50 88 ASN A C 1
ATOM 735 O O . ASN A 1 88 ? -7.614 -0.921 -12.937 1.00 92.50 88 ASN A O 1
ATOM 739 N N . ASP A 1 89 ? -6.769 -1.806 -11.055 1.00 93.62 89 ASP A N 1
ATOM 740 C CA . ASP A 1 89 ? -8.039 -2.399 -10.618 1.00 93.62 89 ASP A CA 1
ATOM 741 C C . ASP A 1 89 ? -9.108 -1.299 -10.451 1.00 93.62 89 ASP A C 1
ATOM 743 O O . ASP A 1 89 ? -8.894 -0.252 -9.837 1.00 93.62 89 ASP A O 1
ATOM 747 N N . THR A 1 90 ? -10.307 -1.540 -10.984 1.00 91.62 90 THR A N 1
ATOM 748 C CA . THR A 1 90 ? -11.440 -0.608 -10.906 1.00 91.62 90 THR A CA 1
ATOM 749 C C . THR A 1 90 ? -11.789 -0.201 -9.470 1.00 91.62 90 THR A C 1
ATOM 751 O O . THR A 1 90 ? -12.120 0.956 -9.216 1.00 91.62 90 THR A O 1
ATOM 754 N N . TRP A 1 91 ? -11.737 -1.127 -8.514 1.00 92.12 91 TRP A N 1
ATOM 755 C CA . TRP A 1 91 ? -11.923 -0.858 -7.088 1.00 92.12 91 TRP A CA 1
ATOM 756 C C . TRP A 1 91 ? -10.857 0.098 -6.555 1.00 92.12 91 TRP A C 1
ATOM 758 O O . TRP A 1 91 ? -11.197 1.006 -5.793 1.00 92.12 91 TRP A O 1
ATOM 768 N N . PHE A 1 92 ? -9.600 -0.073 -6.976 1.00 93.06 92 PHE A N 1
ATOM 769 C CA . PHE A 1 92 ? -8.500 0.799 -6.570 1.00 93.06 92 PHE A CA 1
ATOM 770 C C . PHE A 1 92 ? -8.691 2.184 -7.156 1.00 93.06 92 PHE A C 1
ATOM 772 O O . PHE A 1 92 ? -8.736 3.161 -6.415 1.00 93.06 92 PHE A O 1
ATOM 779 N N . ARG A 1 93 ? -8.917 2.268 -8.468 1.00 90.62 93 ARG A N 1
ATOM 780 C CA . ARG A 1 93 ? -9.138 3.524 -9.191 1.00 90.62 93 ARG A CA 1
ATOM 781 C C . ARG A 1 93 ? -10.311 4.321 -8.618 1.00 90.62 93 ARG A C 1
ATOM 783 O O . ARG A 1 93 ? -10.175 5.506 -8.336 1.00 90.62 93 ARG A O 1
ATOM 790 N N . LYS A 1 94 ? -11.423 3.662 -8.278 1.00 86.75 94 LYS A N 1
ATOM 791 C CA . LYS A 1 94 ? -12.568 4.310 -7.606 1.00 86.75 94 LYS A CA 1
ATOM 792 C C . LYS A 1 94 ? -12.238 4.900 -6.227 1.00 86.75 94 LYS A C 1
ATOM 794 O O . LYS A 1 94 ? -12.956 5.788 -5.765 1.00 86.75 94 LYS A O 1
ATOM 799 N N . ARG A 1 95 ? -11.223 4.379 -5.530 1.00 86.88 95 ARG A N 1
ATOM 800 C CA . ARG A 1 95 ? -10.845 4.797 -4.167 1.00 86.88 95 ARG A CA 1
ATOM 801 C C . ARG A 1 95 ? -9.671 5.768 -4.157 1.00 86.88 95 ARG A C 1
ATOM 803 O O . ARG A 1 95 ? -9.741 6.773 -3.464 1.00 86.88 95 ARG A O 1
ATOM 810 N N . PHE A 1 96 ? -8.625 5.470 -4.915 1.00 88.88 96 PHE A N 1
ATOM 811 C CA . PHE A 1 96 ? -7.334 6.154 -4.889 1.00 88.88 96 PHE A CA 1
ATOM 812 C C . PHE A 1 96 ? -6.918 6.695 -6.259 1.00 88.88 96 PHE A C 1
ATOM 814 O O . PHE A 1 96 ? -5.875 7.327 -6.354 1.00 88.88 96 PHE A O 1
ATOM 821 N N . GLY A 1 97 ? -7.715 6.495 -7.312 1.00 88.81 97 GLY A N 1
ATOM 822 C CA . GLY A 1 97 ? -7.349 6.822 -8.693 1.00 88.81 97 GLY A CA 1
ATOM 823 C C . GLY A 1 97 ? -6.903 8.266 -8.900 1.00 88.81 97 GLY A C 1
ATOM 824 O O . GLY A 1 97 ? -5.919 8.500 -9.585 1.00 88.81 97 GLY A O 1
ATOM 825 N N . ARG A 1 98 ? -7.510 9.237 -8.202 1.00 87.00 98 ARG A N 1
ATOM 826 C CA . ARG A 1 98 ? -7.066 10.649 -8.234 1.00 87.00 98 ARG A CA 1
ATOM 827 C C . ARG A 1 98 ? -5.629 10.867 -7.766 1.00 87.00 98 ARG A C 1
ATOM 829 O O . ARG A 1 98 ? -5.033 11.856 -8.161 1.00 87.00 98 ARG A O 1
ATOM 836 N N . LEU A 1 99 ? -5.105 9.998 -6.902 1.00 88.56 99 LEU A N 1
ATOM 837 C CA . LEU A 1 99 ? -3.716 10.067 -6.449 1.00 88.56 99 LEU A CA 1
ATOM 838 C C . LEU A 1 99 ? -2.751 9.514 -7.497 1.00 88.56 99 LEU A C 1
ATOM 840 O O . LEU A 1 99 ? -1.579 9.853 -7.450 1.00 88.56 99 LEU A O 1
ATOM 844 N N . PHE A 1 100 ? -3.218 8.630 -8.383 1.00 91.62 100 PHE A N 1
ATOM 845 C CA . PHE A 1 100 ? -2.386 7.924 -9.361 1.00 91.62 100 PHE A CA 1
ATOM 846 C C . PHE A 1 100 ? -2.597 8.399 -10.802 1.00 91.62 100 PHE A C 1
ATOM 848 O O . PHE A 1 100 ? -1.773 8.114 -11.660 1.00 91.62 100 PHE A O 1
ATOM 855 N N . SER A 1 101 ? -3.668 9.140 -11.077 1.00 89.62 101 SER A N 1
ATOM 856 C CA . SER A 1 101 ? -3.967 9.701 -12.392 1.00 89.62 101 SER A CA 1
ATOM 857 C C . SER A 1 101 ? -2.889 10.685 -12.822 1.00 89.62 101 SER A C 1
ATOM 859 O O . SER A 1 101 ? -2.681 11.680 -12.136 1.00 89.62 101 SER A O 1
ATOM 861 N N . GLU A 1 102 ? -2.288 10.444 -13.988 1.00 88.81 102 GLU A N 1
ATOM 862 C CA . GLU A 1 102 ? -1.288 11.339 -14.594 1.00 88.81 102 GLU A CA 1
ATOM 863 C C . GLU A 1 102 ? -0.072 11.523 -13.674 1.00 88.81 102 GLU A C 1
ATOM 865 O O . GLU A 1 102 ? 0.495 12.605 -13.559 1.00 88.81 102 GLU A O 1
ATOM 870 N N . THR A 1 103 ? 0.304 10.442 -12.987 1.00 91.50 103 THR A N 1
ATOM 871 C CA . THR A 1 1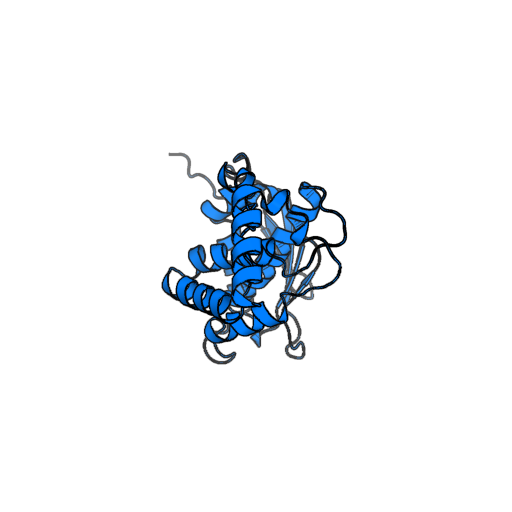03 ? 1.479 10.397 -12.116 1.00 91.50 103 THR A CA 1
ATOM 872 C C . THR A 1 103 ? 2.350 9.199 -12.445 1.00 91.50 103 THR A C 1
ATOM 874 O O . THR A 1 103 ? 1.900 8.215 -13.044 1.00 91.50 103 THR A O 1
ATOM 877 N N . GLU A 1 104 ? 3.577 9.271 -11.955 1.00 94.44 104 GLU A N 1
ATOM 878 C CA . GLU A 1 104 ? 4.573 8.222 -12.077 1.00 94.44 104 GLU A CA 1
ATOM 879 C C . GLU A 1 104 ? 4.757 7.485 -10.748 1.00 94.44 104 GLU A C 1
ATOM 881 O O . GLU A 1 104 ? 4.465 8.007 -9.665 1.00 94.44 104 GLU A O 1
ATOM 886 N N . LEU A 1 105 ? 5.223 6.244 -10.832 1.00 96.81 105 LEU A N 1
ATOM 887 C CA . LEU A 1 105 ? 5.742 5.478 -9.707 1.00 96.81 105 LEU A CA 1
ATOM 888 C C . LEU A 1 105 ? 7.018 4.775 -10.151 1.00 96.81 105 LEU A C 1
ATOM 890 O O . LEU A 1 105 ? 6.993 3.871 -10.984 1.00 96.81 105 LEU A O 1
ATOM 894 N N . LYS A 1 106 ? 8.137 5.183 -9.575 1.00 97.38 106 LYS A N 1
ATOM 895 C CA . LYS A 1 106 ? 9.435 4.565 -9.767 1.00 97.38 106 LYS A CA 1
ATOM 896 C C . LYS A 1 106 ? 9.565 3.351 -8.853 1.00 97.38 106 LYS A C 1
ATOM 898 O O . LYS A 1 106 ? 9.362 3.451 -7.645 1.00 97.38 106 LYS A O 1
ATOM 903 N N . VAL A 1 107 ? 9.918 2.211 -9.431 1.00 97.00 107 VAL A N 1
ATOM 904 C CA . VAL A 1 107 ? 10.121 0.948 -8.720 1.00 97.00 107 VAL A CA 1
ATOM 905 C C . VAL A 1 107 ? 11.542 0.477 -8.991 1.00 97.00 107 VAL A C 1
ATOM 907 O O . VAL A 1 107 ? 11.901 0.176 -10.126 1.00 97.00 107 VAL A O 1
ATOM 910 N N . GLU A 1 108 ? 12.360 0.446 -7.946 1.00 96.06 108 GLU A N 1
ATOM 911 C CA . GLU A 1 108 ? 13.769 0.070 -7.998 1.00 96.06 108 GLU A CA 1
ATOM 912 C C . GLU A 1 108 ? 13.958 -1.408 -7.645 1.00 96.06 108 GLU A C 1
ATOM 914 O O . GLU A 1 108 ? 13.468 -1.891 -6.619 1.00 96.06 108 GLU A O 1
ATOM 919 N N . TYR A 1 109 ? 14.722 -2.104 -8.489 1.00 91.44 109 TYR A N 1
ATOM 920 C CA . TYR A 1 109 ? 15.271 -3.418 -8.193 1.00 91.44 109 TYR A CA 1
ATOM 921 C C . TYR A 1 109 ? 16.486 -3.243 -7.283 1.00 91.44 109 TYR A C 1
ATOM 923 O O . TYR A 1 109 ? 17.601 -2.949 -7.728 1.00 91.44 109 TYR A O 1
ATOM 931 N N . ALA A 1 110 ? 16.249 -3.360 -5.979 1.00 91.38 110 ALA A N 1
ATOM 932 C CA . ALA A 1 110 ? 17.276 -3.091 -4.990 1.00 91.38 110 ALA A CA 1
ATOM 933 C C . ALA A 1 110 ? 18.303 -4.229 -4.904 1.00 91.38 110 ALA A C 1
ATOM 935 O O . ALA A 1 110 ? 18.043 -5.380 -5.256 1.00 91.38 110 ALA A O 1
ATOM 936 N N . SER A 1 111 ? 19.490 -3.915 -4.383 1.00 90.25 111 SER A N 1
ATOM 937 C CA . SER A 1 111 ? 20.525 -4.926 -4.146 1.00 90.25 111 SER A CA 1
ATOM 938 C C . SER A 1 111 ? 20.041 -5.998 -3.165 1.00 90.25 111 SER A C 1
ATOM 940 O O . SER A 1 111 ? 19.405 -5.687 -2.163 1.00 90.25 111 SER A O 1
ATOM 942 N N . ASN A 1 112 ? 20.461 -7.249 -3.372 1.00 88.94 112 ASN A N 1
ATOM 943 C CA . ASN A 1 112 ? 20.276 -8.339 -2.408 1.00 88.94 112 ASN A CA 1
ATOM 944 C C . ASN A 1 112 ? 20.923 -8.083 -1.030 1.00 88.94 112 ASN A C 1
ATOM 946 O O . ASN A 1 112 ? 20.588 -8.767 -0.068 1.00 88.94 112 ASN A O 1
ATOM 950 N N . LYS A 1 113 ? 21.836 -7.107 -0.920 1.00 90.75 113 LYS A N 1
ATOM 951 C CA . LYS A 1 113 ? 22.417 -6.666 0.358 1.00 90.75 113 LYS A CA 1
ATOM 952 C C . LYS A 1 113 ? 21.483 -5.756 1.160 1.00 90.75 113 LYS A C 1
ATOM 954 O O . LYS A 1 113 ? 21.727 -5.542 2.344 1.00 90.75 113 LYS A O 1
ATOM 959 N N . GLN A 1 114 ? 20.455 -5.188 0.529 1.00 92.12 114 GLN A N 1
ATOM 960 C CA . GLN A 1 114 ? 19.469 -4.361 1.212 1.00 92.12 114 GLN A CA 1
ATOM 961 C C . GLN A 1 114 ? 18.564 -5.259 2.063 1.00 92.12 114 GLN A C 1
ATOM 963 O O . GLN A 1 114 ? 17.969 -6.215 1.572 1.00 92.12 114 GLN A O 1
ATOM 968 N N . ASN A 1 115 ? 18.468 -4.946 3.352 1.00 90.25 115 ASN A N 1
ATOM 969 C CA . ASN A 1 115 ? 17.790 -5.768 4.354 1.00 90.25 115 ASN A CA 1
ATOM 970 C C . ASN A 1 115 ? 16.349 -5.321 4.651 1.00 90.25 115 ASN A C 1
ATOM 972 O O . ASN A 1 115 ? 15.763 -5.788 5.624 1.00 90.25 115 ASN A O 1
ATOM 976 N N . MET A 1 116 ? 15.792 -4.411 3.850 1.00 91.75 116 MET A N 1
ATOM 977 C CA . MET A 1 116 ? 14.406 -3.964 3.968 1.00 91.75 116 MET A CA 1
ATOM 978 C C . MET A 1 116 ? 13.859 -3.457 2.634 1.00 91.75 116 MET A C 1
ATOM 980 O O . MET A 1 116 ? 14.603 -2.887 1.838 1.00 91.75 116 MET A O 1
ATOM 984 N N . ALA A 1 117 ? 12.560 -3.628 2.403 1.00 94.19 117 ALA A N 1
ATOM 985 C CA . ALA A 1 117 ? 11.830 -2.815 1.435 1.00 94.19 117 ALA A CA 1
ATOM 986 C C . ALA A 1 117 ? 11.518 -1.440 2.037 1.00 94.19 117 ALA A C 1
ATOM 988 O O . ALA A 1 117 ? 11.493 -1.296 3.262 1.00 94.19 117 ALA A O 1
ATOM 989 N N . TYR A 1 118 ? 11.335 -0.434 1.184 1.00 95.19 118 TYR A N 1
ATOM 990 C CA . TYR A 1 118 ? 10.814 0.856 1.622 1.00 95.19 118 TYR A CA 1
ATOM 991 C C . TYR A 1 118 ? 10.184 1.641 0.469 1.00 95.19 118 TYR A C 1
ATOM 993 O O . TYR A 1 118 ? 10.634 1.582 -0.680 1.00 95.19 118 TYR A O 1
ATOM 1001 N N . ALA A 1 119 ? 9.187 2.446 0.810 1.00 95.38 119 ALA A N 1
ATOM 1002 C CA . ALA A 1 119 ? 8.696 3.551 0.011 1.00 95.38 119 ALA A CA 1
ATOM 1003 C C . ALA A 1 119 ? 9.353 4.865 0.452 1.00 95.38 119 ALA A C 1
ATOM 1005 O O . ALA A 1 119 ? 9.675 5.060 1.627 1.00 95.38 119 ALA A O 1
ATOM 1006 N N . PHE A 1 120 ? 9.537 5.792 -0.483 1.00 91.19 120 PHE A N 1
ATOM 1007 C CA . PHE A 1 120 ? 10.029 7.130 -0.183 1.00 91.19 120 PHE A CA 1
ATOM 1008 C C . PHE A 1 120 ? 9.232 8.183 -0.947 1.00 91.19 120 PHE A C 1
ATOM 1010 O O . PHE A 1 120 ? 9.125 8.132 -2.172 1.00 91.19 120 PHE A O 1
ATOM 1017 N N . GLY A 1 121 ? 8.702 9.162 -0.213 1.00 89.00 121 GLY A N 1
ATOM 1018 C CA . GLY A 1 121 ? 7.916 10.240 -0.792 1.00 89.00 121 GLY A CA 1
ATOM 1019 C C . GLY A 1 121 ? 6.681 9.728 -1.532 1.00 89.00 121 GLY A C 1
ATOM 1020 O O . GLY A 1 121 ? 6.050 8.740 -1.163 1.00 89.00 121 GLY A O 1
ATOM 1021 N N . THR A 1 122 ? 6.308 10.423 -2.602 1.00 90.50 122 THR A N 1
ATOM 1022 C CA . THR A 1 122 ? 5.052 10.152 -3.309 1.00 90.50 122 THR A CA 1
ATOM 1023 C C . THR A 1 122 ? 5.179 9.160 -4.455 1.00 90.50 122 THR A C 1
ATOM 1025 O O . THR A 1 122 ? 4.164 8.794 -5.039 1.00 90.50 122 THR A O 1
ATOM 1028 N N . ASP A 1 123 ? 6.375 8.743 -4.844 1.00 94.50 123 ASP A N 1
ATOM 1029 C CA . ASP A 1 123 ? 6.595 8.157 -6.167 1.00 94.50 123 ASP A CA 1
ATOM 1030 C C . ASP A 1 123 ? 7.743 7.149 -6.234 1.00 94.50 123 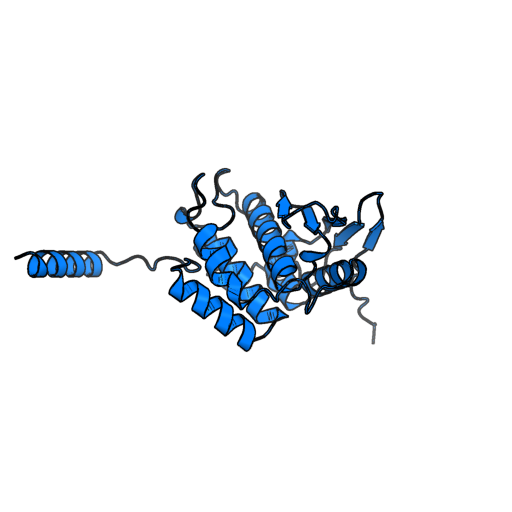ASP A C 1
ATOM 1032 O O . ASP A 1 123 ? 8.101 6.751 -7.337 1.00 94.50 123 ASP A O 1
ATOM 1036 N N . PHE A 1 124 ? 8.287 6.678 -5.110 1.00 97.06 124 PHE A N 1
ATOM 1037 C CA . PHE A 1 124 ? 9.409 5.741 -5.132 1.00 97.06 124 PHE A CA 1
ATOM 1038 C C . PHE A 1 124 ? 9.201 4.516 -4.244 1.00 97.06 124 PHE A C 1
ATOM 1040 O O . PHE A 1 124 ? 8.915 4.648 -3.055 1.00 97.06 124 PHE A O 1
ATOM 1047 N N . LEU A 1 125 ? 9.427 3.333 -4.816 1.00 97.38 125 LEU A N 1
ATOM 1048 C CA . LEU A 1 125 ? 9.495 2.042 -4.133 1.00 97.38 125 LEU A CA 1
ATOM 1049 C C . LEU A 1 125 ? 10.862 1.395 -4.368 1.00 97.38 125 LEU A C 1
ATOM 1051 O O . LEU A 1 125 ? 11.330 1.344 -5.502 1.00 97.38 125 LEU A O 1
ATOM 1055 N N . SER A 1 126 ? 11.469 0.841 -3.321 1.00 96.69 126 SER A N 1
ATOM 1056 C CA . SER A 1 126 ? 12.697 0.043 -3.396 1.00 96.69 126 SER A CA 1
ATOM 1057 C C . SER A 1 126 ? 12.447 -1.346 -2.824 1.00 96.69 126 SER A C 1
ATOM 1059 O O . SER A 1 126 ? 12.111 -1.488 -1.645 1.00 96.69 126 SER A O 1
ATOM 1061 N N . LEU A 1 127 ? 12.588 -2.371 -3.668 1.00 94.25 127 LEU A N 1
ATOM 1062 C CA . LEU A 1 127 ? 12.232 -3.752 -3.339 1.00 94.25 127 LEU A CA 1
ATOM 1063 C C . LEU A 1 127 ? 13.434 -4.682 -3.579 1.00 94.25 127 LEU A C 1
ATOM 1065 O O . LEU A 1 127 ? 13.765 -4.973 -4.731 1.00 94.25 127 LEU A O 1
ATOM 1069 N N . PRO A 1 128 ? 14.107 -5.157 -2.511 1.00 92.88 128 PRO A N 1
ATOM 1070 C CA . PRO A 1 128 ? 15.099 -6.219 -2.631 1.00 92.88 128 PRO A CA 1
ATOM 1071 C C . PRO A 1 128 ? 14.432 -7.559 -2.985 1.00 92.88 128 PRO A C 1
ATOM 1073 O O . PRO A 1 128 ? 13.273 -7.773 -2.616 1.00 92.88 128 PRO A O 1
ATOM 1076 N N . PRO A 1 129 ? 15.154 -8.511 -3.609 1.00 90.62 129 PRO A N 1
ATOM 1077 C CA . PRO A 1 129 ? 14.594 -9.803 -4.024 1.00 90.62 129 PRO A CA 1
ATOM 1078 C C . PRO A 1 129 ? 13.831 -10.549 -2.917 1.00 90.62 129 PRO A C 1
ATOM 1080 O O . PRO A 1 129 ? 12.711 -11.000 -3.131 1.00 90.62 129 PRO A O 1
ATOM 1083 N N . ASN A 1 130 ? 14.372 -10.577 -1.694 1.00 89.06 130 ASN A N 1
ATOM 1084 C CA . ASN A 1 130 ? 13.772 -11.281 -0.547 1.00 89.06 130 ASN A CA 1
ATOM 1085 C C . ASN A 1 130 ? 12.471 -10.636 -0.030 1.00 89.06 130 ASN A C 1
ATOM 1087 O O . ASN A 1 130 ? 11.779 -11.200 0.813 1.00 89.06 130 ASN A O 1
ATOM 1091 N N . PHE A 1 131 ? 12.147 -9.439 -0.517 1.00 91.12 131 PHE A N 1
ATOM 1092 C CA . PHE A 1 131 ? 10.983 -8.652 -0.121 1.00 91.12 131 PHE A CA 1
ATOM 1093 C C . PHE A 1 131 ? 9.950 -8.543 -1.254 1.00 91.12 131 PHE A C 1
ATOM 1095 O O . PHE A 1 131 ? 8.934 -7.864 -1.115 1.00 91.12 131 PHE A O 1
ATOM 1102 N N . CYS A 1 132 ? 10.178 -9.232 -2.374 1.00 92.56 132 CYS A N 1
ATOM 1103 C CA . CYS A 1 132 ? 9.277 -9.260 -3.519 1.00 92.56 132 CYS A CA 1
ATOM 1104 C C . CYS A 1 132 ? 8.091 -10.203 -3.257 1.00 92.56 132 CYS A C 1
ATOM 1106 O O . CYS A 1 132 ? 7.971 -11.257 -3.866 1.00 92.56 132 CYS A O 1
ATOM 1108 N N . ASN A 1 133 ? 7.199 -9.855 -2.328 1.00 92.81 133 ASN A N 1
ATOM 1109 C CA . ASN A 1 133 ? 5.980 -10.619 -2.047 1.00 92.81 133 ASN A CA 1
ATOM 1110 C C . ASN A 1 133 ? 4.755 -9.701 -1.910 1.00 92.81 133 ASN A C 1
ATOM 1112 O O . ASN A 1 133 ? 4.880 -8.502 -1.668 1.00 92.81 133 ASN A O 1
ATOM 1116 N N . ILE A 1 134 ? 3.552 -10.260 -2.092 1.00 94.81 134 ILE A N 1
ATOM 1117 C CA . ILE A 1 134 ? 2.309 -9.470 -2.141 1.00 94.81 134 ILE A CA 1
ATOM 1118 C C . ILE A 1 134 ? 2.095 -8.637 -0.863 1.00 94.81 134 ILE A C 1
ATOM 1120 O O . ILE A 1 134 ? 1.844 -7.443 -1.013 1.00 94.81 134 ILE A O 1
ATOM 1124 N N . PRO A 1 135 ? 2.203 -9.183 0.370 1.00 95.19 135 PRO A N 1
ATOM 1125 C CA 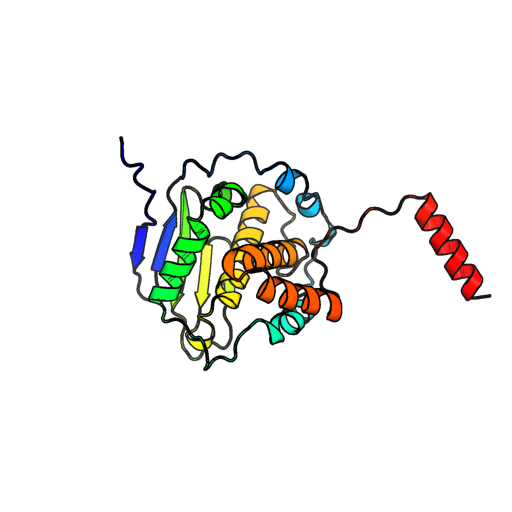. PRO A 1 135 ? 2.085 -8.382 1.590 1.00 95.19 135 PRO A CA 1
ATOM 1126 C C . PRO A 1 135 ? 2.962 -7.131 1.582 1.00 95.19 135 PRO A C 1
ATOM 1128 O O . PRO A 1 135 ? 2.461 -6.039 1.833 1.00 95.19 135 PRO A O 1
ATOM 1131 N N . ILE A 1 136 ? 4.240 -7.279 1.226 1.00 95.25 136 ILE A N 1
ATOM 1132 C CA . ILE A 1 136 ? 5.203 -6.177 1.251 1.00 95.25 136 ILE A CA 1
ATOM 1133 C C . ILE A 1 136 ? 4.911 -5.167 0.140 1.00 95.25 136 ILE A C 1
ATOM 1135 O O . ILE A 1 136 ? 4.893 -3.972 0.404 1.00 95.25 136 ILE A O 1
ATOM 1139 N N . ILE A 1 137 ? 4.544 -5.607 -1.068 1.00 96.25 137 ILE A N 1
ATOM 1140 C CA . ILE A 1 137 ? 4.090 -4.685 -2.126 1.00 96.25 137 ILE A CA 1
ATOM 1141 C C . ILE A 1 137 ? 2.906 -3.836 -1.642 1.00 96.25 137 ILE A C 1
ATOM 1143 O O . ILE A 1 137 ? 2.875 -2.625 -1.853 1.00 96.25 137 ILE A O 1
ATOM 1147 N N . LEU A 1 138 ? 1.922 -4.454 -0.981 1.00 97.56 138 LEU A N 1
ATOM 1148 C CA . LEU A 1 138 ? 0.756 -3.739 -0.456 1.00 97.56 138 LEU A CA 1
ATOM 1149 C C . LEU A 1 138 ? 1.118 -2.821 0.724 1.00 97.56 138 LEU A C 1
ATOM 1151 O O . LEU A 1 138 ? 0.497 -1.765 0.875 1.00 97.56 138 LEU A O 1
ATOM 1155 N N . HIS A 1 139 ? 2.103 -3.201 1.541 1.00 97.12 139 HIS A N 1
ATOM 1156 C CA . HIS A 1 139 ? 2.655 -2.377 2.616 1.00 97.12 139 HIS A CA 1
ATOM 1157 C C . HIS A 1 139 ? 3.267 -1.099 2.032 1.00 97.12 139 HIS A C 1
ATOM 1159 O O . HIS A 1 139 ? 2.826 0.005 2.354 1.00 97.12 139 HIS A O 1
ATOM 1165 N N . GLU A 1 140 ? 4.187 -1.234 1.079 1.00 97.31 140 GLU A N 1
ATOM 1166 C CA . GLU A 1 140 ? 4.862 -0.081 0.485 1.00 97.31 140 GLU A CA 1
ATOM 1167 C C . GLU A 1 140 ? 3.912 0.799 -0.342 1.00 97.31 140 GLU A C 1
ATOM 1169 O O . GLU A 1 140 ? 3.957 2.029 -0.265 1.00 97.31 140 GLU A O 1
ATOM 1174 N N . LEU A 1 141 ? 2.953 0.205 -1.062 1.00 97.25 141 LEU A N 1
ATOM 1175 C CA . LEU A 1 141 ? 1.893 0.975 -1.721 1.00 97.25 141 LEU A CA 1
ATOM 1176 C C . LEU A 1 141 ? 1.028 1.752 -0.721 1.00 97.25 141 LEU A C 1
ATOM 1178 O O . LEU A 1 141 ? 0.541 2.835 -1.049 1.00 97.25 141 LEU A O 1
ATOM 1182 N N . SER A 1 142 ? 0.839 1.242 0.499 1.00 96.19 142 SER A N 1
ATOM 1183 C CA . SER A 1 142 ? 0.109 1.969 1.543 1.00 96.19 142 SER A CA 1
ATOM 1184 C C . SER A 1 142 ? 0.848 3.238 1.962 1.00 96.19 142 SER A C 1
ATOM 1186 O O . SER A 1 142 ? 0.190 4.261 2.161 1.00 96.19 142 SER A O 1
ATOM 1188 N N . HIS A 1 143 ? 2.184 3.213 2.023 1.00 95.19 143 HIS A N 1
ATOM 1189 C CA . HIS A 1 143 ? 2.983 4.425 2.223 1.00 95.19 143 HIS A CA 1
ATOM 1190 C C . HIS A 1 143 ? 2.792 5.418 1.079 1.00 95.19 143 HIS A C 1
ATOM 1192 O O . HIS A 1 143 ? 2.420 6.556 1.343 1.00 95.19 143 HIS A O 1
ATOM 1198 N N . ILE A 1 144 ? 2.904 4.985 -0.182 1.00 95.38 144 ILE A N 1
ATOM 1199 C CA . ILE A 1 144 ? 2.682 5.865 -1.345 1.00 95.38 144 ILE A CA 1
ATOM 1200 C C . ILE A 1 144 ? 1.296 6.523 -1.307 1.00 95.38 144 ILE A C 1
ATOM 1202 O O . ILE A 1 144 ? 1.161 7.723 -1.550 1.00 95.38 144 ILE A O 1
ATOM 1206 N N . ILE A 1 145 ? 0.247 5.762 -0.976 1.00 92.38 145 ILE A N 1
ATOM 1207 C CA . ILE A 1 145 ? -1.117 6.298 -0.859 1.00 92.38 145 ILE A CA 1
ATOM 1208 C C . ILE A 1 145 ? -1.193 7.342 0.261 1.00 92.38 145 ILE A C 1
ATOM 1210 O O . ILE A 1 145 ? -1.774 8.409 0.058 1.00 92.38 145 ILE A O 1
ATOM 1214 N N . VAL A 1 146 ? -0.636 7.042 1.438 1.00 88.50 146 VAL A N 1
ATOM 1215 C CA . VAL A 1 146 ? -0.621 7.955 2.592 1.00 88.50 146 VAL A CA 1
ATOM 1216 C C . VAL A 1 146 ? 0.133 9.241 2.265 1.00 88.50 146 VAL A C 1
ATOM 1218 O O . VAL A 1 146 ? -0.391 10.328 2.519 1.00 88.50 146 VAL A O 1
ATOM 1221 N N . ASP A 1 147 ? 1.306 9.125 1.652 1.00 88.44 147 ASP A N 1
ATOM 1222 C CA . ASP A 1 147 ? 2.150 10.251 1.280 1.00 88.44 147 ASP A CA 1
ATOM 1223 C C . ASP A 1 147 ? 1.422 11.129 0.266 1.00 88.44 147 ASP A C 1
ATOM 1225 O O . ASP A 1 147 ? 1.217 12.313 0.526 1.00 88.44 147 ASP A O 1
ATOM 1229 N N . ARG A 1 148 ? 0.883 10.564 -0.821 1.00 88.56 148 ARG A N 1
ATOM 1230 C CA . ARG A 1 148 ? 0.092 11.325 -1.807 1.00 88.56 148 ARG A CA 1
ATOM 1231 C C . ARG A 1 148 ? -1.144 11.987 -1.189 1.00 88.56 148 ARG A C 1
ATOM 1233 O O . ARG A 1 148 ? -1.452 13.136 -1.509 1.00 88.56 148 ARG A O 1
ATOM 1240 N N . LEU A 1 149 ? -1.845 11.308 -0.276 1.00 83.75 149 LEU A N 1
ATOM 1241 C CA . LEU A 1 149 ? -2.960 11.901 0.475 1.00 83.75 149 LEU A CA 1
ATOM 1242 C C . LEU A 1 149 ? -2.512 13.097 1.321 1.00 83.75 149 LEU A C 1
ATOM 1244 O O . LEU A 1 149 ? -3.257 14.074 1.423 1.00 83.75 149 LEU A O 1
ATOM 1248 N N . SER A 1 150 ? -1.315 13.036 1.911 1.00 77.75 150 SER A N 1
ATOM 1249 C CA . SER A 1 150 ? -0.765 14.116 2.734 1.00 77.75 150 SER A CA 1
AT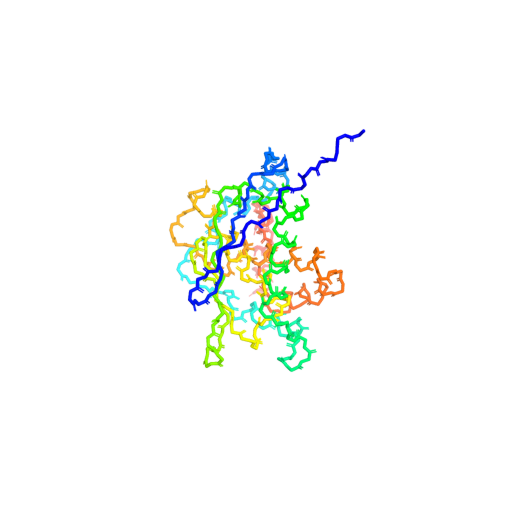OM 1250 C C . SER A 1 150 ? -0.626 15.430 1.960 1.00 77.75 150 SER A C 1
ATOM 1252 O O . SER A 1 150 ? -1.008 16.483 2.481 1.00 77.75 150 SER A O 1
ATOM 1254 N N . PHE A 1 151 ? -0.210 15.348 0.691 1.00 75.19 151 PHE A N 1
ATOM 1255 C CA . PHE A 1 151 ? -0.092 16.491 -0.216 1.00 75.19 151 PHE A CA 1
ATOM 1256 C C . PHE A 1 151 ? -1.455 17.030 -0.660 1.00 75.19 151 PHE A C 1
ATOM 1258 O O . PHE A 1 151 ? -1.664 18.240 -0.665 1.00 75.19 151 PHE A O 1
ATOM 1265 N N . VAL A 1 152 ? -2.408 16.152 -0.992 1.00 72.69 152 VAL A N 1
ATOM 1266 C CA . VAL A 1 152 ? -3.732 16.568 -1.497 1.00 72.69 152 VAL A CA 1
ATOM 1267 C C . VAL A 1 152 ? -4.606 17.188 -0.403 1.00 72.69 152 VAL A C 1
ATOM 1269 O O . VAL A 1 152 ? -5.406 18.082 -0.677 1.00 72.69 152 VAL A O 1
ATOM 1272 N N . VAL A 1 153 ? -4.491 16.706 0.836 1.00 65.06 153 VAL A N 1
ATOM 1273 C CA . VAL A 1 153 ? -5.367 17.105 1.952 1.00 65.06 153 VAL A CA 1
ATOM 1274 C C . VAL A 1 153 ? -4.702 18.149 2.866 1.00 65.06 153 VAL A C 1
ATOM 1276 O O . VAL A 1 153 ? -5.299 18.570 3.856 1.00 65.06 153 VAL A O 1
ATOM 1279 N N . CYS A 1 154 ? -3.495 18.622 2.526 1.00 58.28 154 CYS A N 1
ATOM 1280 C CA . CYS A 1 154 ? -2.708 19.566 3.330 1.00 58.28 154 CYS A CA 1
ATOM 1281 C C . CYS A 1 154 ? -2.599 19.131 4.801 1.00 58.28 154 CYS A C 1
ATOM 1283 O O . CYS A 1 154 ? -2.804 19.925 5.728 1.00 58.28 154 CYS A O 1
ATOM 1285 N N . PHE A 1 155 ? -2.286 17.855 5.037 1.00 56.91 155 PHE A N 1
ATOM 1286 C CA . PHE A 1 155 ? -1.905 17.431 6.379 1.00 56.91 155 PHE A CA 1
ATOM 1287 C C . PHE A 1 155 ? -0.653 18.208 6.816 1.00 56.91 155 PHE A C 1
ATOM 1289 O O . PHE A 1 155 ? 0.216 18.530 6.005 1.00 56.91 155 PHE A O 1
ATOM 1296 N N . LYS A 1 156 ? -0.548 18.552 8.107 1.00 55.09 156 LYS A N 1
ATOM 1297 C CA . LYS A 1 156 ? 0.689 19.162 8.620 1.00 55.09 156 LYS A CA 1
ATOM 1298 C C . LYS A 1 156 ? 1.851 18.190 8.375 1.00 55.09 156 LYS A C 1
ATOM 1300 O O . LYS A 1 156 ? 1.701 17.002 8.630 1.00 55.09 156 LYS A O 1
ATOM 1305 N N . LYS A 1 157 ? 2.994 18.735 7.940 1.00 52.72 157 LYS A N 1
ATOM 1306 C CA . LYS A 1 157 ? 4.215 18.056 7.445 1.00 52.72 157 LYS A CA 1
ATOM 1307 C C . LYS A 1 157 ? 4.801 16.944 8.338 1.00 52.72 157 LYS A C 1
ATOM 1309 O O . LYS A 1 157 ? 5.627 16.178 7.870 1.00 52.72 157 LYS A O 1
ATOM 1314 N N . ASP A 1 158 ? 4.366 16.850 9.592 1.00 64.50 158 ASP A N 1
ATOM 1315 C CA . ASP A 1 158 ? 4.793 15.832 10.551 1.00 64.50 158 ASP A CA 1
ATOM 1316 C C . ASP A 1 158 ? 3.644 14.832 10.776 1.00 64.50 158 ASP A C 1
ATOM 1318 O O . ASP A 1 158 ? 2.895 14.980 11.747 1.00 64.50 158 ASP A O 1
ATOM 1322 N N . TYR A 1 159 ? 3.470 13.838 9.899 1.00 71.69 159 TYR A N 1
ATOM 1323 C CA . TYR A 1 159 ? 2.589 12.691 10.165 1.00 71.69 159 TYR A CA 1
ATOM 1324 C C . TYR A 1 159 ? 3.400 11.427 10.454 1.00 71.69 159 TYR A C 1
ATOM 1326 O O . TYR A 1 159 ? 4.529 11.270 9.997 1.00 71.69 159 TYR A O 1
ATOM 1334 N N . ALA A 1 160 ? 2.822 10.520 11.237 1.00 76.62 160 ALA A N 1
ATOM 1335 C CA . ALA A 1 160 ? 3.422 9.224 11.513 1.00 76.62 160 ALA A CA 1
ATOM 1336 C C . ALA A 1 160 ? 3.304 8.317 10.280 1.00 76.62 160 ALA A C 1
ATOM 1338 O O . ALA A 1 160 ? 2.189 7.997 9.857 1.00 76.62 160 ALA A O 1
ATOM 1339 N N . THR A 1 161 ? 4.446 7.864 9.760 1.00 84.12 161 THR A N 1
ATOM 1340 C CA . THR A 1 161 ? 4.574 6.986 8.585 1.00 84.12 161 THR A CA 1
ATOM 1341 C C . THR A 1 161 ? 3.695 5.736 8.693 1.00 84.12 161 THR A C 1
ATOM 1343 O O . THR A 1 161 ? 2.995 5.396 7.743 1.00 84.12 161 THR A O 1
ATOM 1346 N N . HIS A 1 162 ? 3.612 5.132 9.884 1.00 90.62 162 HIS A N 1
ATOM 1347 C CA . HIS A 1 162 ? 2.758 3.979 10.173 1.00 90.62 162 HIS A CA 1
ATOM 1348 C C . HIS A 1 162 ? 1.526 4.324 11.043 1.00 90.62 162 HIS A C 1
ATOM 1350 O O . HIS A 1 162 ? 1.081 3.563 11.911 1.00 90.62 162 HIS A O 1
ATOM 1356 N N . GLY A 1 163 ? 0.951 5.513 10.839 1.00 88.19 163 GLY A N 1
ATOM 1357 C CA . GLY A 1 163 ? -0.241 5.997 11.543 1.00 88.19 163 GLY A CA 1
ATOM 1358 C C . GLY A 1 163 ? -1.506 5.147 11.335 1.00 88.19 163 GLY A C 1
ATOM 1359 O O .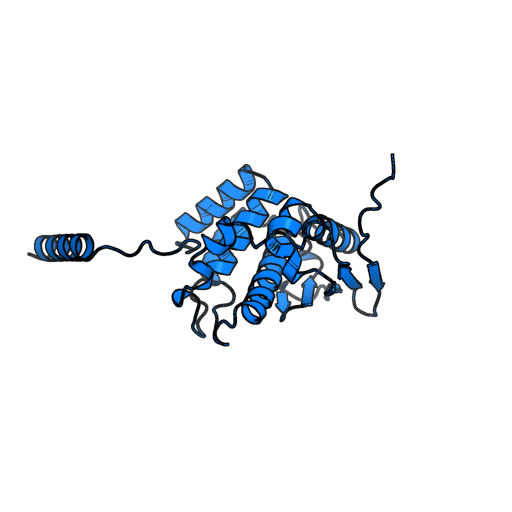 GLY A 1 163 ? -1.501 4.074 10.730 1.00 88.19 163 GLY A O 1
ATOM 1360 N N . ARG A 1 164 ? -2.649 5.617 11.850 1.00 88.38 164 ARG A N 1
ATOM 1361 C CA . ARG A 1 164 ? -3.923 4.900 11.666 1.00 88.38 164 ARG A CA 1
ATOM 1362 C C . ARG A 1 164 ? -4.304 4.810 10.205 1.00 88.38 164 ARG A C 1
ATOM 1364 O O . ARG A 1 164 ? -4.841 3.780 9.811 1.00 88.38 164 ARG A O 1
ATOM 1371 N N . MET A 1 165 ? -4.073 5.880 9.445 1.00 86.56 165 MET A N 1
ATOM 1372 C CA . MET A 1 165 ? -4.374 5.926 8.018 1.00 86.56 165 MET A CA 1
ATOM 1373 C C . MET A 1 165 ? -3.611 4.851 7.248 1.00 86.56 165 MET A C 1
ATOM 1375 O O . MET A 1 165 ? -4.246 4.097 6.516 1.00 86.56 165 MET A O 1
ATOM 1379 N N . PHE A 1 166 ? -2.308 4.713 7.507 1.00 91.81 166 PHE A N 1
ATOM 1380 C CA . PHE A 1 166 ? -1.494 3.626 6.969 1.00 91.81 166 PHE A CA 1
ATOM 1381 C C . PHE A 1 166 ? -2.095 2.259 7.306 1.00 91.81 166 PHE A C 1
ATOM 1383 O O . PHE A 1 166 ? -2.487 1.515 6.410 1.00 91.81 166 PHE A O 1
ATOM 1390 N N . ALA A 1 167 ? -2.266 1.964 8.601 1.00 93.56 167 ALA A N 1
ATOM 1391 C CA . ALA A 1 167 ? -2.757 0.663 9.050 1.00 93.56 167 ALA A CA 1
ATOM 1392 C C . ALA A 1 167 ? -4.140 0.335 8.460 1.00 93.56 167 ALA A C 1
ATOM 1394 O O . ALA A 1 167 ? -4.439 -0.808 8.126 1.00 93.56 167 ALA A O 1
ATOM 1395 N N . PHE A 1 168 ? -4.997 1.345 8.326 1.00 91.56 168 PHE A N 1
ATOM 1396 C CA . PHE A 1 168 ? -6.310 1.202 7.721 1.00 91.56 168 PHE A CA 1
ATOM 1397 C C . PHE A 1 168 ? -6.236 0.856 6.227 1.00 91.56 168 PHE A C 1
ATOM 1399 O O . PHE A 1 168 ? -6.869 -0.110 5.801 1.00 91.56 168 PHE A O 1
ATOM 1406 N N . ILE A 1 169 ? -5.472 1.631 5.450 1.00 92.38 169 ILE A N 1
ATOM 1407 C CA . ILE A 1 169 ? -5.300 1.415 4.007 1.00 92.38 169 ILE A CA 1
ATOM 1408 C C . ILE A 1 169 ? -4.709 0.032 3.764 1.00 92.38 169 ILE A C 1
ATOM 1410 O O . ILE A 1 169 ? -5.277 -0.738 2.990 1.00 92.38 169 ILE A O 1
ATOM 1414 N N . TYR A 1 170 ? -3.645 -0.313 4.487 1.00 96.12 170 TYR A N 1
ATOM 1415 C CA . TYR A 1 170 ? -2.980 -1.598 4.339 1.00 96.12 170 TYR A CA 1
ATOM 1416 C C . TYR A 1 170 ? -3.931 -2.770 4.603 1.00 96.12 170 TYR A C 1
ATOM 1418 O O . TYR A 1 170 ? -4.026 -3.698 3.801 1.00 96.12 170 TYR A O 1
ATOM 1426 N N . LEU A 1 171 ? -4.737 -2.687 5.664 1.00 95.00 171 LEU A N 1
ATOM 1427 C CA . LEU A 1 171 ? -5.723 -3.716 5.981 1.00 95.00 171 LEU A CA 1
ATOM 1428 C C . LEU A 1 171 ? -6.800 -3.873 4.885 1.00 95.00 171 LEU A C 1
ATOM 1430 O O . LEU A 1 171 ? -7.220 -4.995 4.595 1.00 95.00 171 LEU A O 1
ATOM 1434 N N . GLU A 1 172 ? -7.249 -2.777 4.263 1.00 94.62 172 GLU A N 1
ATOM 1435 C CA . GLU A 1 172 ? -8.194 -2.823 3.136 1.00 94.62 172 GLU A CA 1
ATOM 1436 C C . GLU A 1 172 ? -7.565 -3.416 1.871 1.00 94.62 172 GLU A C 1
ATOM 1438 O O . GLU A 1 172 ? -8.229 -4.181 1.166 1.00 94.62 172 GLU A O 1
ATOM 1443 N N . LEU A 1 173 ? -6.302 -3.084 1.585 1.00 96.38 173 LEU A N 1
ATOM 1444 C CA . LEU A 1 173 ? -5.565 -3.656 0.460 1.00 96.38 173 LEU A CA 1
ATOM 1445 C C . LEU A 1 173 ? -5.382 -5.164 0.645 1.00 96.38 173 LEU A C 1
ATOM 1447 O O . LEU A 1 173 ? -5.730 -5.929 -0.252 1.00 96.38 173 LEU A O 1
ATOM 1451 N N . VAL A 1 174 ? -4.937 -5.608 1.824 1.00 96.81 174 VAL A N 1
ATOM 1452 C CA . VAL A 1 174 ? -4.801 -7.039 2.143 1.00 96.81 174 VAL A CA 1
ATOM 1453 C C . VAL A 1 174 ? -6.139 -7.756 1.981 1.00 96.81 174 VAL A C 1
ATOM 1455 O O . VAL A 1 174 ? -6.198 -8.810 1.352 1.00 96.81 174 VAL A O 1
ATOM 1458 N N . LYS A 1 175 ? -7.242 -7.163 2.453 1.00 96.25 175 LYS A N 1
ATOM 1459 C CA . LYS A 1 175 ? -8.578 -7.736 2.245 1.00 96.25 175 LYS A CA 1
ATOM 1460 C C . LYS A 1 175 ? -8.916 -7.935 0.774 1.00 96.25 175 LYS A C 1
ATOM 1462 O O . LYS A 1 175 ? -9.413 -8.993 0.395 1.00 96.25 175 LYS A O 1
ATOM 1467 N N . LYS A 1 176 ? -8.684 -6.909 -0.042 1.00 96.44 176 LYS A N 1
ATOM 1468 C CA . LYS A 1 176 ? -9.053 -6.911 -1.457 1.00 96.44 176 LYS A CA 1
ATOM 1469 C C . LYS A 1 176 ? -8.175 -7.853 -2.285 1.00 96.44 176 LYS A C 1
ATOM 1471 O O . LYS A 1 176 ? -8.720 -8.576 -3.112 1.00 96.44 176 LYS A O 1
ATOM 1476 N N . TYR A 1 177 ? -6.861 -7.844 -2.078 1.00 96.56 177 TYR A N 1
ATOM 1477 C CA . TYR A 1 177 ? -5.908 -8.519 -2.969 1.00 96.56 177 TYR A CA 1
ATOM 1478 C C . TYR A 1 177 ? -5.381 -9.854 -2.439 1.00 96.56 177 TYR A C 1
ATOM 1480 O O . TYR A 1 177 ? -4.853 -10.640 -3.218 1.00 96.56 177 TYR A O 1
ATOM 1488 N N . MET A 1 178 ? -5.540 -10.140 -1.144 1.00 95.56 178 MET A N 1
ATOM 1489 C CA . MET A 1 178 ? -5.142 -11.418 -0.539 1.00 95.56 178 MET A CA 1
ATOM 1490 C C . MET A 1 178 ? -6.322 -12.220 0.037 1.00 95.56 178 MET A C 1
ATOM 1492 O O . MET A 1 178 ? -6.142 -13.354 0.484 1.00 95.56 178 MET A O 1
ATOM 1496 N N . GLY A 1 179 ? -7.528 -11.646 0.037 1.00 95.31 179 GLY A N 1
ATOM 1497 C CA . GLY A 1 179 ? -8.760 -12.308 0.463 1.00 95.31 179 GLY A CA 1
ATOM 1498 C C . GLY A 1 179 ? -9.020 -12.308 1.976 1.00 95.31 179 GLY A C 1
ATOM 1499 O O . GLY A 1 179 ? -8.220 -11.847 2.796 1.00 95.31 179 GLY A O 1
ATOM 1500 N N . GLU A 1 180 ? -10.185 -12.844 2.357 1.00 95.69 180 GLU A N 1
ATOM 1501 C CA . GLU A 1 180 ? -10.719 -12.766 3.729 1.00 95.69 180 GLU A CA 1
ATOM 1502 C C . GLU A 1 180 ? -9.851 -13.509 4.759 1.00 95.69 180 GLU A C 1
ATOM 1504 O O . GLU A 1 180 ? -9.728 -13.062 5.902 1.00 95.69 180 GLU A O 1
ATOM 1509 N N . GLY A 1 181 ? -9.204 -14.613 4.364 1.00 96.12 181 GLY A N 1
ATOM 1510 C CA . GLY A 1 181 ? -8.333 -15.388 5.253 1.00 96.12 181 GLY A CA 1
ATOM 1511 C C . GLY A 1 181 ? -7.116 -14.581 5.714 1.00 96.12 181 GLY A C 1
ATOM 1512 O O . GLY A 1 181 ? -6.885 -14.418 6.913 1.00 96.12 181 GLY A O 1
ATOM 1513 N N . LYS A 1 182 ? -6.381 -13.990 4.764 1.00 96.12 182 LYS A N 1
ATOM 1514 C CA . LYS A 1 182 ? -5.200 -13.154 5.039 1.00 96.12 182 LYS A CA 1
ATOM 1515 C C . LYS A 1 182 ? -5.577 -11.853 5.755 1.00 96.12 182 LYS A C 1
ATOM 1517 O O . LYS A 1 182 ? -4.895 -11.450 6.695 1.00 96.12 182 LYS A O 1
ATOM 1522 N N . TYR A 1 183 ? -6.727 -11.265 5.416 1.00 96.06 183 TYR A N 1
ATOM 1523 C CA . TYR A 1 183 ? -7.313 -10.163 6.186 1.00 96.06 183 TYR A CA 1
ATOM 1524 C C . TYR A 1 183 ? -7.582 -10.535 7.645 1.00 96.06 183 TYR A C 1
ATOM 1526 O O . TYR A 1 183 ? -7.259 -9.761 8.545 1.00 96.06 183 TYR A O 1
ATOM 1534 N N . THR A 1 184 ? -8.160 -11.710 7.899 1.00 96.50 184 THR A N 1
ATOM 1535 C CA . THR A 1 184 ? -8.473 -12.164 9.260 1.00 96.50 184 THR A CA 1
ATOM 1536 C C . THR A 1 184 ? -7.205 -12.365 10.088 1.00 96.50 184 THR A C 1
ATOM 1538 O O . THR A 1 184 ? -7.172 -11.951 11.251 1.00 96.50 184 THR A O 1
ATOM 1541 N N . ILE A 1 185 ? -6.147 -12.916 9.483 1.00 96.12 185 ILE A N 1
ATOM 1542 C CA . ILE A 1 185 ? -4.820 -13.052 10.104 1.00 96.12 185 ILE A CA 1
ATOM 1543 C C . ILE A 1 185 ? -4.271 -11.677 10.500 1.00 96.12 185 ILE A C 1
ATOM 1545 O O . ILE A 1 185 ? -4.023 -11.437 11.684 1.00 96.12 185 ILE A O 1
ATOM 1549 N N . LEU A 1 186 ? -4.170 -10.742 9.547 1.00 96.75 186 LEU A N 1
ATOM 1550 C CA . LEU A 1 186 ? -3.629 -9.405 9.807 1.00 96.75 186 LEU A CA 1
ATOM 1551 C C . LEU A 1 186 ? -4.457 -8.643 10.847 1.00 96.75 186 LEU A C 1
ATOM 1553 O O . LEU A 1 186 ? -3.920 -8.047 11.779 1.00 96.75 186 LEU A O 1
ATOM 1557 N N . LYS A 1 187 ? -5.787 -8.696 10.741 1.00 96.06 187 LYS A N 1
ATOM 1558 C CA . LYS A 1 187 ? -6.703 -8.047 11.687 1.00 96.06 187 LYS A CA 1
ATOM 1559 C C . LYS A 1 187 ? -6.576 -8.614 13.101 1.00 96.06 187 LYS A C 1
ATOM 1561 O O . LYS A 1 187 ? -6.699 -7.863 14.073 1.00 96.06 187 LYS A O 1
ATOM 1566 N N . THR A 1 188 ? -6.343 -9.919 13.225 1.00 96.31 188 THR A N 1
ATOM 1567 C CA . THR A 1 188 ? -6.077 -10.571 14.513 1.00 96.31 188 THR A CA 1
ATOM 1568 C C . THR A 1 188 ? -4.736 -10.109 15.075 1.00 96.31 188 THR A C 1
ATOM 1570 O O . THR A 1 188 ? -4.685 -9.699 16.234 1.00 96.31 188 THR A O 1
ATOM 1573 N N . GLY A 1 189 ? -3.689 -10.036 14.247 1.00 96.12 189 GLY A N 1
ATOM 1574 C CA . GLY A 1 189 ? -2.409 -9.423 14.614 1.00 96.12 189 GLY A CA 1
ATOM 1575 C C . GLY A 1 189 ? -2.578 -7.981 15.105 1.00 96.12 189 GLY A C 1
ATOM 1576 O O . GLY A 1 189 ? -2.122 -7.631 16.193 1.00 96.12 189 GLY A O 1
ATOM 1577 N N . PHE A 1 190 ? -3.336 -7.157 14.375 1.00 96.00 190 PHE A N 1
ATOM 1578 C CA . PHE A 1 190 ? -3.629 -5.774 14.761 1.00 96.00 190 PHE A CA 1
ATOM 1579 C C . PHE A 1 190 ? -4.302 -5.692 16.133 1.00 96.00 190 PHE A C 1
ATOM 1581 O O . PHE A 1 190 ? -3.988 -4.803 16.926 1.00 96.00 190 PHE A O 1
ATOM 1588 N N . LYS A 1 191 ? -5.222 -6.616 16.435 1.00 94.94 191 LYS A N 1
ATOM 1589 C CA . LYS A 1 191 ? -5.865 -6.706 17.751 1.00 94.94 191 LYS A CA 1
ATOM 1590 C C . LYS A 1 191 ? -4.846 -7.074 18.834 1.00 94.94 191 LYS A C 1
ATOM 1592 O O . LYS A 1 191 ? -4.780 -6.373 19.841 1.00 94.94 191 LYS A O 1
ATOM 1597 N N . ASN A 1 192 ? -4.046 -8.114 18.609 1.00 96.00 192 ASN A N 1
ATOM 1598 C CA . ASN A 1 192 ? -3.089 -8.643 19.584 1.00 96.00 192 ASN A CA 1
ATOM 1599 C C . ASN A 1 192 ? -1.999 -7.622 19.938 1.00 96.00 192 ASN A C 1
ATOM 1601 O O . ASN A 1 192 ? -1.718 -7.392 21.111 1.00 96.00 192 ASN A O 1
ATOM 1605 N N . PHE A 1 193 ? -1.458 -6.923 18.938 1.00 96.25 193 PHE A N 1
ATOM 1606 C CA . PHE A 1 193 ? -0.423 -5.901 19.129 1.00 96.25 193 PHE A CA 1
ATOM 1607 C C . PHE A 1 193 ? -0.984 -4.486 19.302 1.00 96.25 193 PHE A C 1
ATOM 1609 O O . PHE A 1 193 ? -0.242 -3.503 19.320 1.00 96.25 193 PHE A O 1
ATOM 1616 N N . ASN A 1 194 ? -2.301 -4.359 19.491 1.00 94.25 194 ASN A N 1
ATOM 1617 C CA . ASN A 1 194 ? -2.979 -3.094 19.757 1.00 94.25 194 ASN A CA 1
ATOM 1618 C C . ASN A 1 194 ? -2.794 -2.014 18.671 1.00 94.25 194 ASN A C 1
ATOM 1620 O O . ASN A 1 194 ? -2.911 -0.819 18.984 1.00 94.25 194 ASN A O 1
ATOM 1624 N N . VAL A 1 195 ? -2.577 -2.412 17.414 1.00 93.12 195 VAL A N 1
ATOM 1625 C CA . VAL A 1 195 ? -2.500 -1.518 16.252 1.00 93.12 195 VAL A CA 1
ATOM 1626 C C . VAL A 1 195 ? -3.810 -0.745 16.113 1.00 93.12 195 VAL A C 1
ATOM 1628 O O . VAL A 1 195 ? -4.920 -1.282 16.152 1.00 93.12 195 VAL A O 1
ATOM 1631 N N . LYS A 1 196 ? -3.693 0.570 15.983 1.00 90.56 196 LYS A N 1
ATOM 1632 C CA . LYS A 1 196 ? -4.805 1.490 15.783 1.00 90.56 196 LYS A CA 1
ATOM 1633 C C . LYS A 1 196 ? -4.957 1.711 14.284 1.00 90.56 196 LYS A C 1
ATOM 1635 O O . LYS A 1 196 ? -4.060 2.241 13.652 1.00 90.56 196 LYS A O 1
ATOM 1640 N N . TYR A 1 197 ? -6.120 1.353 13.755 1.00 88.38 197 TYR A N 1
ATOM 1641 C CA . TYR A 1 197 ? -6.481 1.503 12.336 1.00 88.38 197 TYR A CA 1
ATOM 1642 C C . TYR A 1 197 ? -7.902 2.071 12.161 1.00 88.38 197 TYR A C 1
ATOM 1644 O O . TYR A 1 197 ? -8.480 2.071 11.083 1.00 88.38 197 TYR A O 1
ATOM 1652 N N . ARG A 1 198 ? -8.517 2.528 13.257 1.00 83.12 198 ARG A N 1
ATOM 1653 C CA . ARG A 1 198 ? -9.828 3.188 13.271 1.00 83.12 198 ARG A CA 1
ATOM 1654 C C . ARG A 1 198 ? -9.740 4.464 14.090 1.00 83.12 198 ARG A C 1
ATOM 1656 O O . ARG A 1 198 ? -8.959 4.552 15.045 1.00 83.12 198 ARG A O 1
ATOM 1663 N N . ASN A 1 199 ? -10.588 5.431 13.761 1.00 70.31 199 ASN A N 1
ATOM 1664 C CA . ASN A 1 199 ? -10.760 6.610 14.598 1.00 70.31 199 ASN A CA 1
ATOM 1665 C C . ASN A 1 199 ? -11.305 6.225 15.970 1.00 70.31 199 ASN A C 1
ATOM 1667 O O . ASN A 1 199 ? -12.155 5.341 16.095 1.00 70.31 199 ASN A O 1
ATOM 1671 N N . ARG A 1 200 ? -10.855 6.937 17.006 1.00 63.81 200 ARG A N 1
ATOM 1672 C CA . ARG A 1 200 ? -11.563 6.915 18.284 1.00 63.81 200 ARG A CA 1
ATOM 1673 C C . ARG A 1 200 ? -12.930 7.549 18.061 1.00 63.81 200 ARG A C 1
ATOM 1675 O O . ARG A 1 200 ? -13.007 8.691 17.619 1.00 63.81 200 ARG A O 1
ATOM 1682 N N . ILE A 1 201 ? -13.990 6.812 18.378 1.00 60.62 201 ILE A N 1
ATOM 1683 C CA . ILE A 1 201 ? -15.327 7.392 18.492 1.00 60.62 201 ILE A CA 1
ATOM 1684 C C . ILE A 1 201 ? -15.248 8.412 19.638 1.00 60.62 201 ILE A C 1
ATOM 1686 O O . ILE A 1 201 ? -14.852 8.017 20.743 1.00 60.62 201 ILE A O 1
ATOM 1690 N N . PRO A 1 202 ? -15.549 9.705 19.409 1.00 57.28 202 PRO A N 1
ATOM 1691 C CA . PRO A 1 202 ? -15.559 10.695 20.475 1.00 57.28 202 PRO A CA 1
ATOM 1692 C C . PRO A 1 202 ? -16.475 10.208 21.594 1.00 57.28 202 PRO A C 1
ATOM 1694 O O . PRO A 1 202 ? -17.651 9.925 21.368 1.00 57.28 202 PRO A O 1
ATOM 1697 N N . GLN A 1 203 ? -15.941 10.060 22.805 1.00 56.28 203 GLN A N 1
ATOM 1698 C CA . GLN A 1 203 ? -16.803 9.784 23.944 1.00 56.28 203 GLN A CA 1
ATOM 1699 C C . GLN A 1 203 ? -17.586 11.050 24.273 1.00 56.28 203 GLN A C 1
ATOM 1701 O O . GLN A 1 203 ? -16.990 12.112 24.472 1.00 56.28 203 GLN A O 1
ATOM 1706 N N . THR A 1 204 ? -18.908 10.919 24.344 1.00 69.88 204 THR A N 1
ATOM 1707 C CA . THR A 1 204 ? -19.781 11.977 24.851 1.00 69.88 204 THR A CA 1
ATOM 1708 C C . THR A 1 204 ? -19.373 12.347 26.279 1.00 69.88 204 THR A C 1
ATOM 1710 O O . THR A 1 204 ? -18.822 11.523 27.019 1.00 69.88 204 THR A O 1
ATOM 1713 N N . SER A 1 205 ? -19.637 13.592 26.678 1.00 71.38 205 SER A N 1
ATOM 1714 C CA . SER A 1 205 ? -19.394 14.088 28.042 1.00 71.38 205 SER A CA 1
ATOM 1715 C C . SER A 1 205 ? -19.992 13.156 29.104 1.00 71.38 205 SER A C 1
ATOM 1717 O O . SER A 1 205 ? -19.322 12.836 30.085 1.00 71.38 205 SER A O 1
ATOM 1719 N N . ALA A 1 206 ? -21.186 12.617 28.844 1.00 72.06 206 ALA A N 1
ATOM 1720 C CA . ALA A 1 206 ? -21.850 11.625 29.687 1.00 72.06 206 ALA A CA 1
ATOM 1721 C C . ALA A 1 206 ? -21.042 10.322 29.852 1.00 72.06 206 ALA A C 1
ATOM 1723 O O . ALA A 1 206 ? -20.842 9.858 30.974 1.00 72.06 206 ALA A O 1
ATOM 1724 N N . LYS A 1 207 ? -20.503 9.752 28.761 1.00 71.44 207 LYS A N 1
ATOM 1725 C CA . LYS A 1 207 ? -19.659 8.545 28.837 1.00 71.44 207 LYS A CA 1
ATOM 1726 C C . LYS A 1 207 ? -18.348 8.800 29.578 1.00 71.44 207 LYS A C 1
ATOM 1728 O O . LYS A 1 207 ? -17.923 7.940 30.341 1.00 71.44 207 LYS A O 1
ATOM 1733 N N . LYS A 1 208 ? -17.732 9.976 29.401 1.00 75.06 208 LYS A N 1
ATOM 1734 C CA . LYS A 1 208 ? -16.521 10.358 30.150 1.00 75.06 208 LYS A CA 1
ATOM 1735 C C . LYS A 1 208 ? -16.786 10.481 31.651 1.00 75.06 208 LYS A C 1
ATOM 1737 O O . LYS A 1 208 ? -15.951 10.037 32.435 1.00 75.06 208 LYS A O 1
ATOM 1742 N N . LYS A 1 209 ? -17.926 11.066 32.039 1.00 78.56 209 LYS A N 1
ATOM 1743 C CA . LYS A 1 209 ? -18.337 11.205 33.443 1.00 78.56 209 LYS A CA 1
ATOM 1744 C C . LYS A 1 209 ? -18.532 9.831 34.095 1.00 78.56 209 LYS A C 1
ATOM 1746 O O . LYS A 1 209 ? -17.871 9.544 35.084 1.00 78.56 209 LYS A O 1
ATOM 1751 N N . LEU A 1 210 ? -19.294 8.943 33.450 1.00 79.62 210 LEU A N 1
ATOM 1752 C CA . LEU A 1 210 ? -19.504 7.564 33.914 1.00 79.62 210 LEU A CA 1
ATOM 1753 C C . LEU A 1 210 ? -18.202 6.757 34.032 1.00 79.62 210 LEU A C 1
ATOM 1755 O O . LEU A 1 210 ? -18.039 5.969 34.961 1.00 79.62 210 LEU A O 1
ATOM 1759 N N . LEU A 1 211 ? -17.263 6.932 33.094 1.00 76.31 211 LEU A N 1
ATOM 1760 C CA . LEU A 1 211 ? -15.977 6.234 33.148 1.00 76.31 211 LEU A CA 1
ATOM 1761 C C . LEU A 1 211 ? -15.116 6.722 34.322 1.00 76.31 211 LEU A C 1
ATOM 1763 O O . LEU A 1 211 ? -14.488 5.907 34.992 1.00 76.31 211 LEU A O 1
ATOM 1767 N N . ARG A 1 212 ? -15.105 8.040 34.578 1.00 78.06 212 ARG A N 1
ATOM 1768 C CA . ARG A 1 212 ? -14.422 8.632 35.738 1.00 78.06 212 ARG A CA 1
ATOM 1769 C C . ARG A 1 212 ? -15.016 8.128 37.046 1.00 78.06 212 ARG A C 1
ATOM 1771 O O . ARG A 1 212 ? -14.256 7.670 37.884 1.00 78.06 212 ARG A O 1
ATOM 1778 N N . GLU A 1 213 ? -16.341 8.141 37.171 1.00 79.94 213 GLU A N 1
ATOM 1779 C CA . GLU A 1 213 ? -17.050 7.675 38.370 1.00 79.94 213 GLU A CA 1
ATOM 1780 C C . GLU A 1 213 ? -16.764 6.198 38.682 1.00 79.94 213 GLU A C 1
ATOM 1782 O O . GLU A 1 213 ? -16.566 5.837 39.842 1.00 79.94 213 GLU A O 1
ATOM 1787 N N . ARG A 1 214 ? -16.680 5.339 37.655 1.00 78.88 214 ARG A N 1
ATOM 1788 C CA . ARG A 1 214 ? -16.293 3.926 37.825 1.00 78.88 214 ARG A CA 1
ATOM 1789 C C . ARG A 1 214 ? -14.841 3.753 38.261 1.00 78.88 214 ARG A C 1
ATOM 1791 O O . ARG A 1 214 ? -14.565 2.902 39.094 1.00 78.88 214 ARG A O 1
ATOM 1798 N N . LEU A 1 215 ? -13.923 4.545 37.709 1.00 79.06 215 LEU A N 1
ATOM 1799 C CA . LEU A 1 215 ? -12.511 4.490 38.096 1.00 79.06 215 LEU A CA 1
ATOM 1800 C C . LEU A 1 215 ? -12.307 4.950 39.540 1.00 79.06 215 LEU A C 1
ATOM 1802 O O . LEU A 1 215 ? -11.565 4.306 40.269 1.00 79.06 215 LEU A O 1
ATOM 1806 N N . THR A 1 216 ? -13.003 6.004 39.973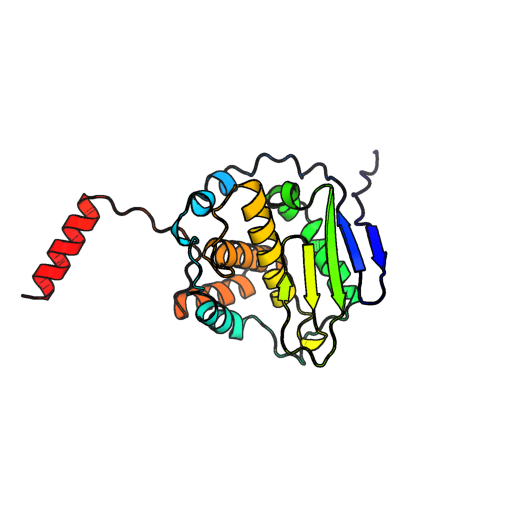 1.00 78.19 216 THR A N 1
ATOM 1807 C CA . THR A 1 216 ? -12.952 6.466 41.368 1.00 78.19 216 THR A CA 1
ATOM 1808 C C . THR A 1 216 ? -13.560 5.465 42.346 1.00 78.19 216 THR A C 1
ATOM 1810 O O . THR A 1 216 ? -13.018 5.311 43.428 1.00 78.19 216 THR A O 1
ATOM 1813 N N . LYS A 1 217 ? -14.626 4.744 41.965 1.00 71.88 217 LYS A N 1
ATOM 1814 C CA . LYS A 1 217 ? -15.233 3.697 42.810 1.00 71.88 217 LYS A CA 1
ATOM 1815 C C . LYS A 1 217 ? -14.395 2.424 42.938 1.00 71.88 217 LYS A C 1
ATOM 1817 O O . LYS A 1 217 ? -14.587 1.684 43.886 1.00 71.88 217 LYS A O 1
ATOM 1822 N N . ASN A 1 218 ? -13.513 2.148 41.980 1.00 60.91 218 ASN A N 1
ATOM 1823 C CA . ASN A 1 218 ? -12.623 0.984 42.030 1.00 60.91 218 ASN A CA 1
ATOM 1824 C C . ASN A 1 218 ? -11.289 1.281 42.739 1.00 60.91 218 ASN A C 1
ATOM 1826 O O . ASN A 1 218 ? -10.473 0.377 42.891 1.00 60.91 218 ASN A O 1
ATOM 1830 N N . LEU A 1 219 ? -11.040 2.544 43.097 1.00 58.16 219 LEU A N 1
ATOM 1831 C CA . LEU A 1 219 ? -9.852 3.001 43.829 1.00 58.16 219 LEU A CA 1
ATOM 1832 C C . LEU A 1 219 ? -10.154 3.312 45.308 1.00 58.16 219 LEU A C 1
ATOM 1834 O O . LEU A 1 219 ? -9.232 3.652 46.045 1.00 58.16 219 LEU A O 1
ATOM 1838 N N . SER A 1 220 ? -11.424 3.220 45.709 1.00 51.59 220 SER A N 1
ATOM 1839 C CA . SER A 1 220 ? -11.932 3.325 47.083 1.00 51.59 220 SER A CA 1
ATOM 1840 C C . SER A 1 220 ? -12.300 1.948 47.607 1.00 51.59 220 SER A C 1
ATOM 1842 O O . SER A 1 220 ? -11.967 1.654 48.769 1.00 51.59 220 SER A O 1
#